Protein AF-A0A2D7WEV7-F1 (afdb_monomer_lite)

pLDDT: mean 71.59, std 25.96, range [25.62, 95.31]

Radius of gyration: 24.27 Å; chains: 1; bounding box: 61×48×74 Å

Sequence (235 aa):
MKYSLAIVMLLACASLVQAEPGNGNAYGKAHAPGQNKAPGEPAQGHAHGKNKQKTGDTYAAKGNAGGAQARADWRVYNRFGQAISASALADAVAVEAAVKKAGVDPYSQEAAMIRISMGQSPEIADKPNDGAYNAQGEAISHRQASERFAAIAVMGRAGIDPDSEQAAQIRAAAEGRIETADGEEVDQQTLEDVAKEIAVQEAIIYTGAKPGSADESLIRMGADVFMEKLRSWRQ

Secondary structure (DSSP, 8-state):
--SHHHHHHHHHHHTTS-----------------------------------------------TTTSS-S-----B-TTS-B--HHHHHHHHHHHHHHHHHT--TTSHHHHHHHHHTT--TTTTTS----EE-TTS-EE-HHHHHHHHHHHHHHHHHT--TTSHHHHHHHHHHTT-SB-TTSPBPPHHHHHHHHHHHHHHHHHHHHTPPTT-HHHHHHHHHHHHHHHHHHHHH-

Structure (mmCIF, N/CA/C/O backbone):
data_AF-A0A2D7WEV7-F1
#
_entry.id   AF-A0A2D7WEV7-F1
#
loop_
_atom_site.group_PDB
_atom_site.id
_atom_site.type_symbol
_atom_site.label_atom_id
_atom_site.label_alt_id
_atom_site.label_comp_id
_atom_site.label_asym_id
_atom_site.label_entity_id
_atom_site.label_seq_id
_atom_site.pdbx_PDB_ins_code
_atom_site.Cartn_x
_atom_site.Cartn_y
_atom_site.Cartn_z
_atom_site.occupancy
_atom_site.B_iso_or_equiv
_atom_site.auth_seq_id
_atom_site.auth_comp_id
_atom_site.auth_asym_id
_atom_site.auth_atom_id
_atom_site.pdbx_PDB_model_num
ATOM 1 N N . MET A 1 1 ? -23.057 -13.293 5.899 1.00 38.81 1 MET A N 1
ATOM 2 C CA . MET A 1 1 ? -22.457 -13.279 4.543 1.00 38.81 1 MET A CA 1
ATOM 3 C C . MET A 1 1 ? -23.107 -12.200 3.664 1.00 38.81 1 MET A C 1
ATOM 5 O O . MET A 1 1 ? -23.947 -12.530 2.839 1.00 38.81 1 MET A O 1
ATOM 9 N N . LYS A 1 2 ? -22.794 -10.906 3.854 1.00 35.16 2 LYS A N 1
ATOM 10 C CA . LYS A 1 2 ? -23.362 -9.814 3.022 1.00 35.16 2 LYS A CA 1
ATOM 11 C C . LYS A 1 2 ? -22.355 -8.742 2.563 1.00 35.16 2 LYS A C 1
ATOM 13 O O . LYS A 1 2 ? -22.715 -7.905 1.749 1.00 35.16 2 LYS A O 1
ATOM 18 N N . TYR A 1 3 ? -21.094 -8.795 2.999 1.00 40.47 3 TYR A N 1
ATOM 19 C CA . TYR A 1 3 ? -20.088 -7.779 2.645 1.00 40.47 3 TYR A CA 1
ATOM 20 C C . TYR A 1 3 ? -19.304 -8.079 1.355 1.00 40.47 3 TYR A C 1
ATOM 22 O O . TYR A 1 3 ? -18.729 -7.167 0.771 1.00 40.47 3 TYR A O 1
ATOM 30 N N . SER A 1 4 ? -19.359 -9.312 0.831 1.00 45.22 4 SER A N 1
ATOM 31 C CA . SER A 1 4 ? -18.712 -9.659 -0.448 1.00 45.22 4 SER A CA 1
ATOM 32 C C . SER A 1 4 ? -19.328 -8.964 -1.664 1.00 45.22 4 SER A C 1
ATOM 34 O O . SER A 1 4 ? -18.654 -8.837 -2.677 1.00 45.22 4 SER A O 1
ATOM 36 N N . LEU A 1 5 ? -20.577 -8.487 -1.588 1.00 36.78 5 LEU A N 1
ATOM 37 C CA . LEU A 1 5 ? -21.218 -7.810 -2.721 1.00 36.78 5 LEU A CA 1
ATOM 38 C C . LEU A 1 5 ? -20.778 -6.342 -2.859 1.00 36.78 5 LEU A C 1
ATOM 40 O O . LEU A 1 5 ? -20.705 -5.832 -3.972 1.00 36.78 5 LEU A O 1
ATOM 44 N N . ALA A 1 6 ? -20.454 -5.672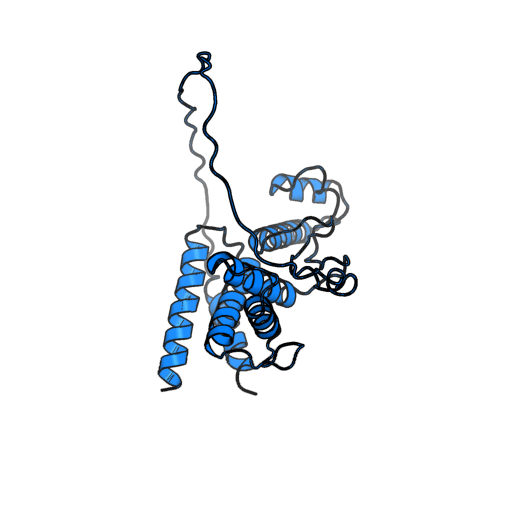 -1.746 1.00 43.97 6 ALA A N 1
ATOM 45 C CA . ALA A 1 6 ? -20.068 -4.259 -1.748 1.00 43.97 6 ALA A CA 1
ATOM 46 C C . ALA A 1 6 ? -18.675 -4.040 -2.365 1.00 43.97 6 ALA A C 1
ATOM 48 O O . ALA A 1 6 ? -18.480 -3.095 -3.122 1.00 43.97 6 ALA A O 1
ATOM 49 N N . ILE A 1 7 ? -17.742 -4.966 -2.115 1.00 47.44 7 ILE A N 1
ATOM 50 C CA . ILE A 1 7 ? -16.388 -4.951 -2.694 1.00 47.44 7 ILE A CA 1
ATOM 51 C C . ILE A 1 7 ? -16.441 -5.241 -4.206 1.00 47.44 7 ILE A C 1
ATOM 53 O O . ILE A 1 7 ? -15.758 -4.592 -4.993 1.00 47.44 7 ILE A O 1
ATOM 57 N N . VAL A 1 8 ? -17.330 -6.143 -4.641 1.00 44.47 8 VAL A N 1
ATOM 58 C CA . VAL A 1 8 ? -17.545 -6.439 -6.071 1.00 44.47 8 VAL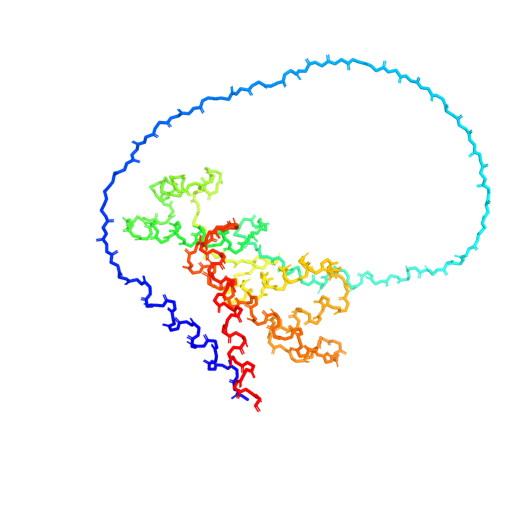 A CA 1
ATOM 59 C C . VAL A 1 8 ? -18.160 -5.245 -6.818 1.00 44.47 8 VAL A C 1
ATOM 61 O O . VAL A 1 8 ? -17.840 -5.023 -7.983 1.00 44.47 8 VAL A O 1
ATOM 64 N N . MET A 1 9 ? -19.001 -4.438 -6.161 1.00 41.28 9 MET A N 1
ATOM 65 C CA . MET A 1 9 ? -19.628 -3.267 -6.791 1.00 41.28 9 MET A CA 1
ATOM 66 C C . MET A 1 9 ? -18.660 -2.085 -6.967 1.00 41.28 9 MET A C 1
ATOM 68 O O . MET A 1 9 ? -18.789 -1.335 -7.933 1.00 41.28 9 MET A O 1
ATOM 72 N N . LEU A 1 10 ? -17.658 -1.955 -6.092 1.00 46.59 10 LEU A N 1
ATOM 73 C CA . LEU A 1 10 ? -16.592 -0.951 -6.211 1.00 46.59 10 LEU A CA 1
ATOM 74 C C . LEU A 1 10 ? -15.688 -1.218 -7.430 1.00 46.59 10 LEU A C 1
ATOM 76 O O . LEU A 1 10 ? -15.332 -0.281 -8.144 1.00 46.59 10 LEU A O 1
ATOM 80 N N . LEU A 1 11 ? -15.418 -2.493 -7.746 1.00 43.06 11 LEU A N 1
ATOM 81 C CA . LEU A 1 11 ? -14.693 -2.882 -8.964 1.00 43.06 11 LEU A CA 1
ATOM 82 C C . LEU A 1 11 ? -15.456 -2.554 -10.262 1.00 43.06 11 LEU A C 1
ATOM 84 O O . LEU A 1 11 ? -14.828 -2.218 -11.263 1.00 43.06 11 LEU A O 1
ATOM 88 N N . ALA A 1 12 ? -16.792 -2.618 -10.263 1.00 37.53 12 ALA A N 1
ATOM 89 C CA . ALA A 1 12 ? -17.593 -2.382 -11.469 1.00 37.53 12 ALA A CA 1
ATOM 90 C C . ALA A 1 12 ? -17.617 -0.902 -11.907 1.00 37.53 12 ALA A C 1
ATOM 92 O O . ALA A 1 12 ? -17.741 -0.609 -13.099 1.00 37.53 12 ALA A O 1
ATOM 93 N N . CYS A 1 13 ? -17.457 0.038 -10.970 1.00 34.72 13 CYS A N 1
ATOM 94 C CA . CYS A 1 13 ? -17.430 1.471 -11.279 1.00 34.72 13 CYS A CA 1
ATOM 95 C C . CYS A 1 13 ? -16.077 1.939 -11.844 1.00 34.72 13 CYS A C 1
ATOM 97 O O . CYS A 1 13 ? -16.053 2.841 -12.680 1.00 34.72 13 CYS A O 1
ATOM 99 N N . ALA A 1 14 ? -14.961 1.309 -11.461 1.00 39.94 14 ALA A N 1
ATOM 100 C CA . ALA A 1 14 ? -13.634 1.666 -11.977 1.00 39.94 14 ALA A CA 1
ATOM 101 C C . ALA A 1 14 ? -13.443 1.282 -13.460 1.00 39.94 14 ALA A C 1
ATOM 103 O O . ALA A 1 14 ? -12.721 1.957 -14.189 1.00 39.94 14 ALA A O 1
ATOM 104 N N . SER A 1 15 ? -14.145 0.252 -13.944 1.00 35.72 15 SER A N 1
ATOM 105 C CA . SER A 1 15 ? -14.106 -0.178 -15.351 1.00 35.72 15 SER A CA 1
ATOM 106 C C . SER A 1 15 ? -14.863 0.729 -16.336 1.00 35.72 15 SER A C 1
ATOM 108 O O . SER A 1 15 ? -14.762 0.518 -17.541 1.00 35.72 15 SER A O 1
ATOM 110 N N . LEU A 1 16 ? -15.612 1.733 -15.863 1.00 32.78 16 LEU A N 1
ATOM 111 C CA . LEU A 1 16 ? -16.424 2.615 -16.718 1.00 32.78 16 LEU A CA 1
ATOM 112 C C . LEU A 1 16 ? -15.740 3.938 -17.105 1.00 32.78 16 LEU A C 1
ATOM 114 O O . LEU A 1 16 ? -16.283 4.669 -17.928 1.00 32.78 16 LEU A O 1
ATOM 118 N N . VAL A 1 17 ? -14.550 4.247 -16.572 1.00 38.09 17 VAL A N 1
ATOM 119 C CA . VAL A 1 17 ? -13.830 5.507 -16.875 1.00 38.09 17 VAL A CA 1
ATOM 120 C C . VAL A 1 17 ? -12.867 5.374 -18.072 1.00 38.09 17 VAL A C 1
ATOM 122 O O . VAL A 1 17 ? -12.269 6.352 -18.509 1.00 38.09 17 VAL A O 1
ATOM 125 N N . GLN A 1 18 ? -12.747 4.192 -18.685 1.00 39.28 18 GLN A N 1
ATOM 126 C CA . GLN A 1 18 ? -11.857 3.968 -19.831 1.00 39.28 18 GLN A CA 1
ATOM 127 C C . GLN A 1 18 ? -12.598 3.952 -21.181 1.00 39.28 18 GLN A C 1
ATOM 129 O O . GLN A 1 18 ? -12.805 2.910 -21.796 1.00 39.28 18 GLN A O 1
ATOM 134 N N . ALA A 1 19 ? -12.953 5.146 -21.656 1.00 29.30 19 ALA A N 1
ATOM 135 C CA . ALA A 1 19 ? -13.133 5.512 -23.067 1.00 29.30 19 ALA A CA 1
ATOM 136 C C . ALA A 1 19 ? -13.008 7.049 -23.108 1.00 29.30 19 ALA A C 1
ATOM 138 O O . ALA A 1 19 ? -13.777 7.723 -22.440 1.00 29.30 19 ALA A O 1
ATOM 139 N N . GLU A 1 20 ? -11.985 7.683 -23.687 1.00 27.08 20 GLU A N 1
ATOM 140 C CA . GLU A 1 20 ? -11.618 7.720 -25.108 1.00 27.08 20 GLU A CA 1
ATOM 141 C C . GLU A 1 20 ? -10.121 8.096 -25.309 1.00 27.08 20 GLU A C 1
ATOM 143 O O . GLU A 1 20 ? -9.503 8.675 -24.412 1.00 27.08 20 GLU A O 1
ATOM 148 N N . PRO A 1 21 ? -9.513 7.817 -26.483 1.00 37.09 21 PRO A N 1
ATOM 149 C CA . PRO A 1 21 ? -8.133 8.185 -26.804 1.00 37.09 21 PRO A CA 1
ATOM 150 C C . PRO A 1 21 ? -8.041 9.506 -27.602 1.00 37.09 21 PRO A C 1
ATOM 152 O O . PRO A 1 21 ? -8.608 9.625 -28.685 1.00 37.09 21 PRO A O 1
ATOM 155 N N . GLY A 1 22 ? -7.242 10.471 -27.136 1.00 27.55 22 GLY A N 1
ATOM 156 C CA . GLY A 1 22 ? -6.839 11.661 -27.908 1.00 27.55 22 GLY A CA 1
ATOM 157 C C . GLY A 1 22 ? -5.521 12.225 -27.363 1.00 27.55 22 GLY A C 1
ATOM 158 O O . GLY A 1 22 ? -5.476 12.709 -26.244 1.00 27.55 22 GLY A O 1
ATOM 159 N N . ASN A 1 23 ? -4.373 11.896 -27.960 1.00 26.31 23 ASN A N 1
ATOM 160 C CA . ASN A 1 23 ? -3.682 12.596 -29.055 1.00 26.31 23 ASN A CA 1
ATOM 161 C C . ASN A 1 23 ? -2.946 13.896 -28.639 1.00 26.31 23 ASN A C 1
ATOM 163 O O . ASN A 1 23 ? -3.558 14.947 -28.517 1.00 26.31 23 ASN A O 1
ATOM 167 N N . GLY A 1 24 ? -1.609 13.805 -28.554 1.00 27.27 24 GLY A N 1
ATOM 168 C CA . GLY A 1 24 ? -0.695 14.764 -29.192 1.00 27.27 24 GLY A CA 1
ATOM 169 C C . GLY A 1 24 ? -0.245 16.026 -28.436 1.00 27.27 24 GLY A C 1
ATOM 170 O O . GLY A 1 24 ? -0.947 17.023 -28.410 1.00 27.27 24 GLY A O 1
ATOM 171 N N . ASN A 1 25 ? 1.030 16.010 -28.024 1.00 28.61 25 ASN A N 1
ATOM 172 C CA . ASN A 1 25 ? 1.999 17.123 -27.996 1.00 28.61 25 ASN A CA 1
ATOM 173 C C . ASN A 1 25 ? 1.691 18.429 -27.234 1.00 28.61 25 ASN A C 1
ATOM 175 O O . ASN A 1 25 ? 1.007 19.306 -27.748 1.00 28.61 25 ASN A O 1
ATOM 179 N N . ALA A 1 26 ? 2.456 18.675 -26.160 1.00 28.28 26 ALA A N 1
ATOM 180 C CA . ALA A 1 26 ? 3.072 19.987 -25.907 1.00 28.28 26 ALA A CA 1
ATOM 181 C C . ALA A 1 26 ? 4.259 19.877 -24.924 1.00 28.28 26 ALA A C 1
ATOM 183 O O . ALA A 1 26 ? 4.098 19.926 -23.708 1.00 28.28 26 ALA A O 1
ATOM 184 N N . TYR A 1 27 ? 5.474 19.758 -25.465 1.00 30.28 27 TYR A N 1
ATOM 185 C CA . TYR A 1 27 ? 6.709 20.114 -24.758 1.00 30.28 27 TYR A CA 1
ATOM 186 C C . TYR A 1 27 ? 6.820 21.644 -24.664 1.00 30.28 27 TYR A C 1
ATOM 188 O O . TYR A 1 27 ? 6.645 22.329 -25.672 1.00 30.28 27 TYR A O 1
ATOM 196 N N . GLY A 1 28 ? 7.187 22.186 -23.495 1.00 27.06 28 GLY A N 1
ATOM 197 C CA . GLY A 1 28 ? 7.381 23.631 -23.341 1.00 27.06 28 GLY A CA 1
ATOM 198 C C . GLY A 1 28 ? 8.040 24.102 -22.037 1.00 27.06 28 GLY A C 1
ATOM 199 O O . GLY A 1 28 ? 7.348 24.510 -21.122 1.00 27.06 28 GLY A O 1
ATOM 200 N N . LYS A 1 29 ? 9.381 24.135 -22.059 1.00 28.22 29 LYS A N 1
ATOM 201 C CA . LYS A 1 29 ? 10.326 25.112 -21.460 1.00 28.22 29 LYS A CA 1
ATOM 202 C C . LYS A 1 29 ? 10.459 25.336 -19.933 1.00 28.22 29 LYS A C 1
ATOM 204 O O . LYS A 1 29 ? 9.525 25.579 -19.188 1.00 28.22 29 LYS A O 1
ATOM 209 N N . ALA A 1 30 ? 11.745 25.357 -19.564 1.00 28.78 30 ALA A N 1
ATOM 210 C CA . ALA A 1 30 ? 12.408 25.610 -18.287 1.00 28.78 30 ALA A CA 1
ATOM 211 C C . ALA A 1 30 ? 12.176 26.983 -17.627 1.00 28.78 30 ALA A C 1
ATOM 213 O O . ALA A 1 30 ? 12.047 27.986 -18.323 1.00 28.78 30 ALA A O 1
ATOM 214 N N . HIS A 1 31 ? 12.363 27.023 -16.299 1.00 28.77 31 HIS A N 1
ATOM 215 C CA . HIS A 1 31 ? 12.949 28.159 -15.574 1.00 28.77 31 HIS A CA 1
ATOM 216 C C . HIS A 1 31 ? 13.887 27.688 -14.442 1.00 28.77 31 HIS A C 1
ATOM 218 O O . HIS A 1 31 ? 13.633 26.690 -13.772 1.00 28.77 31 HIS A O 1
ATOM 224 N N . ALA A 1 32 ? 15.006 28.405 -14.306 1.00 28.55 32 ALA A N 1
ATOM 225 C CA . ALA A 1 32 ? 16.167 28.152 -13.450 1.00 28.55 32 ALA A CA 1
ATOM 226 C C . ALA A 1 32 ? 15.974 28.611 -11.979 1.00 28.55 32 ALA A C 1
ATOM 228 O O . ALA A 1 32 ? 15.080 29.416 -11.713 1.00 28.55 32 ALA A O 1
ATOM 229 N N . PRO A 1 33 ? 16.819 28.150 -11.027 1.00 30.78 33 PRO A N 1
ATOM 230 C CA . PRO A 1 33 ? 16.658 28.409 -9.595 1.00 30.78 33 PRO A CA 1
ATOM 231 C C . PRO A 1 33 ? 17.308 29.727 -9.139 1.00 30.78 33 PRO A C 1
ATOM 233 O O . PRO A 1 33 ? 18.437 30.049 -9.511 1.00 30.78 33 PRO A O 1
ATOM 236 N N . GLY A 1 34 ? 16.605 30.468 -8.277 1.00 29.44 34 GLY A N 1
ATOM 237 C CA . GLY A 1 34 ? 17.067 31.710 -7.658 1.00 29.44 34 GLY A CA 1
ATOM 238 C C . GLY A 1 34 ? 17.244 31.591 -6.140 1.00 29.44 34 GLY A C 1
ATOM 239 O O . GLY A 1 34 ? 16.266 31.583 -5.409 1.00 29.44 34 GLY A O 1
ATOM 240 N N . GLN A 1 35 ? 18.511 31.502 -5.725 1.00 28.22 35 GLN A N 1
ATOM 241 C CA . GLN A 1 35 ? 19.179 32.208 -4.614 1.00 28.22 35 GLN A CA 1
ATOM 242 C C . GLN A 1 35 ? 18.506 32.301 -3.224 1.00 28.22 35 GLN A C 1
ATOM 244 O O . GLN A 1 35 ? 17.499 32.978 -3.066 1.00 28.22 35 GLN A O 1
ATOM 249 N N . ASN A 1 36 ? 19.203 31.808 -2.183 1.00 33.06 36 ASN A N 1
ATOM 250 C CA . ASN A 1 36 ? 19.620 32.647 -1.041 1.00 33.06 36 ASN A CA 1
ATOM 251 C C . ASN A 1 36 ? 20.749 32.019 -0.177 1.00 33.06 36 ASN A C 1
ATOM 253 O O . ASN A 1 36 ? 20.599 30.949 0.400 1.00 33.06 36 ASN A O 1
ATOM 257 N N . LYS A 1 37 ? 21.877 32.751 -0.157 1.00 29.56 37 LYS A N 1
ATOM 258 C CA . LYS A 1 37 ? 22.999 32.918 0.803 1.00 29.56 37 LYS A CA 1
ATOM 259 C C . LYS A 1 37 ? 23.188 31.994 2.035 1.00 29.56 37 LYS A C 1
ATOM 261 O O . LYS A 1 37 ? 22.301 31.842 2.861 1.00 29.56 37 LYS A O 1
ATOM 266 N N . ALA A 1 38 ? 24.454 31.611 2.250 1.00 27.75 38 ALA A N 1
ATOM 267 C CA . ALA A 1 38 ? 25.103 31.204 3.519 1.00 27.75 38 ALA A CA 1
ATOM 268 C C . ALA A 1 38 ? 26.130 32.297 3.962 1.00 27.75 38 ALA A C 1
ATOM 270 O O . ALA A 1 38 ? 26.274 33.267 3.209 1.00 27.75 38 ALA A O 1
ATOM 271 N N . PRO A 1 39 ? 27.007 32.133 4.988 1.00 43.06 39 PRO A N 1
ATOM 272 C CA . PRO A 1 39 ? 26.908 31.657 6.390 1.00 43.06 39 PRO A CA 1
ATOM 273 C C . PRO A 1 39 ? 27.481 32.696 7.419 1.00 43.06 39 PRO A C 1
ATOM 275 O O . PRO A 1 39 ? 28.027 33.723 7.021 1.00 43.06 39 PRO A O 1
ATOM 278 N N . GLY A 1 40 ? 27.415 32.437 8.738 1.00 29.42 40 GLY A N 1
ATOM 279 C CA . GLY A 1 40 ? 28.080 33.248 9.783 1.00 29.42 40 GLY A CA 1
ATOM 280 C C . GLY A 1 40 ? 28.053 32.607 11.187 1.00 29.42 40 GLY A C 1
ATOM 281 O O . GLY A 1 40 ? 27.048 32.024 11.566 1.00 29.42 40 GLY A O 1
ATOM 282 N N . GLU A 1 41 ? 29.171 32.692 11.910 1.00 29.48 41 GLU A N 1
ATOM 283 C CA . GLU A 1 41 ? 29.674 31.854 13.028 1.00 29.48 41 GLU A CA 1
ATOM 284 C C . GLU A 1 41 ? 29.233 32.259 14.479 1.00 29.48 41 GLU A C 1
ATOM 286 O O . GLU A 1 41 ? 28.451 33.199 14.620 1.00 29.48 41 GLU A O 1
ATOM 291 N N . PRO A 1 42 ? 29.661 31.546 15.564 1.00 45.56 42 PRO A N 1
ATOM 292 C CA . PRO A 1 42 ? 28.889 31.322 16.802 1.00 45.56 42 PRO A CA 1
ATOM 293 C C . PRO A 1 42 ? 29.309 32.170 18.025 1.00 45.56 42 PRO A C 1
ATOM 295 O O . PRO A 1 42 ? 30.354 32.816 18.023 1.00 45.56 42 PRO A O 1
ATOM 298 N N . ALA A 1 43 ? 28.553 32.074 19.133 1.00 29.89 43 ALA A N 1
ATOM 299 C CA . ALA A 1 43 ? 29.024 32.450 20.474 1.00 29.89 43 ALA A CA 1
ATOM 300 C C . ALA A 1 43 ? 28.377 31.613 21.605 1.00 29.89 43 ALA A C 1
ATOM 302 O O . ALA A 1 43 ? 27.197 31.277 21.565 1.00 29.89 43 ALA A O 1
ATOM 303 N N . GLN A 1 44 ? 29.206 31.275 22.597 1.00 29.03 44 GLN A N 1
ATOM 304 C CA . GLN A 1 44 ? 28.997 30.408 23.769 1.00 29.03 44 GLN A CA 1
ATOM 305 C C . GLN A 1 44 ? 28.363 31.147 24.974 1.00 29.03 44 GLN A C 1
ATOM 307 O O . GLN A 1 44 ? 28.470 32.367 25.060 1.00 29.03 44 GLN A O 1
ATOM 312 N N . GLY A 1 45 ? 27.815 30.417 25.968 1.00 27.59 45 GLY A N 1
ATOM 313 C CA . GLY A 1 45 ? 27.465 30.994 27.285 1.00 27.59 45 GLY A CA 1
ATOM 314 C C . GLY A 1 45 ? 26.786 30.070 28.326 1.00 27.59 45 GLY A C 1
ATOM 315 O O . GLY A 1 45 ? 25.571 29.958 28.358 1.00 27.59 45 GLY A O 1
ATOM 316 N N . HIS A 1 46 ? 27.608 29.434 29.170 1.00 27.30 46 HIS A N 1
ATOM 317 C CA . HIS A 1 46 ? 27.478 28.941 30.568 1.00 27.30 46 HIS A CA 1
ATOM 318 C C . HIS A 1 46 ? 26.135 28.673 31.326 1.00 27.30 46 HIS A C 1
ATOM 320 O O . HIS A 1 46 ? 25.402 29.578 31.693 1.00 27.30 46 HIS A O 1
ATOM 326 N N . ALA A 1 47 ? 25.992 27.400 31.744 1.00 28.77 47 ALA A N 1
ATOM 327 C CA . ALA A 1 47 ? 25.906 26.816 33.110 1.00 28.77 47 ALA A CA 1
ATOM 328 C C . ALA A 1 47 ? 24.868 27.211 34.212 1.00 28.77 47 ALA A C 1
ATOM 330 O O . ALA A 1 47 ? 24.842 28.323 34.718 1.00 28.77 47 ALA A O 1
ATOM 331 N N . HIS A 1 48 ? 24.289 26.124 34.771 1.00 25.62 48 HIS A N 1
ATOM 332 C CA . HIS A 1 48 ? 23.967 25.790 36.184 1.00 25.62 48 HIS A CA 1
ATOM 333 C C . HIS A 1 48 ? 22.655 26.251 36.864 1.00 25.62 48 HIS A C 1
ATOM 335 O O . HIS A 1 48 ? 22.434 27.422 37.136 1.00 25.62 48 HIS A O 1
ATOM 341 N N . GLY A 1 49 ? 21.878 25.259 37.337 1.00 26.50 49 GLY A N 1
ATOM 342 C CA . GLY A 1 49 ? 20.831 25.413 38.357 1.00 26.50 49 GLY A CA 1
ATOM 343 C C . GLY A 1 49 ? 20.119 24.091 38.685 1.00 26.50 49 GLY A C 1
ATOM 344 O O . GLY A 1 49 ? 19.308 23.610 37.907 1.00 26.50 49 GLY A O 1
ATOM 345 N N . LYS A 1 50 ? 20.452 23.482 39.830 1.00 30.52 50 LYS A N 1
ATOM 346 C CA . LYS A 1 50 ? 19.891 22.221 40.356 1.00 30.52 50 LYS A CA 1
ATOM 347 C C . LYS A 1 50 ? 18.478 22.433 40.919 1.00 30.52 50 LYS A C 1
ATOM 349 O O . LYS A 1 50 ? 18.280 23.401 41.644 1.00 30.52 50 LYS A O 1
ATOM 354 N N . ASN A 1 51 ? 17.580 21.451 40.775 1.00 33.53 51 ASN A N 1
ATOM 355 C CA . ASN A 1 51 ? 16.684 21.086 41.880 1.00 33.53 51 ASN A CA 1
ATOM 356 C C . ASN A 1 51 ? 16.266 19.606 41.868 1.00 33.53 51 ASN A C 1
ATOM 358 O O . ASN A 1 51 ? 16.185 18.966 40.825 1.00 33.53 51 ASN A O 1
ATOM 362 N N . LYS A 1 52 ? 16.127 19.070 43.084 1.00 30.09 52 LYS A N 1
ATOM 363 C CA . LYS A 1 52 ? 16.099 17.653 43.475 1.00 30.09 52 LYS A CA 1
ATOM 364 C C . LYS A 1 52 ? 14.679 17.064 43.548 1.00 30.09 52 LYS A C 1
ATOM 366 O O . LYS A 1 52 ? 13.745 17.789 43.863 1.00 30.09 52 LYS A O 1
ATOM 371 N N . GLN A 1 53 ? 14.657 15.719 43.545 1.00 27.81 53 GLN A N 1
ATOM 372 C CA . GLN A 1 53 ? 13.732 14.812 44.269 1.00 27.81 53 GLN A CA 1
ATOM 373 C C . GLN A 1 53 ? 12.329 14.618 43.643 1.00 27.81 53 GLN A C 1
ATOM 375 O O . GLN A 1 53 ? 11.743 15.569 43.165 1.00 27.81 53 GLN A O 1
ATOM 380 N N . LYS A 1 54 ? 11.704 13.427 43.620 1.00 28.84 54 LYS A N 1
ATOM 381 C CA . LYS A 1 54 ? 11.863 12.199 44.424 1.00 28.84 54 LYS A CA 1
ATOM 382 C C . LYS A 1 54 ? 11.082 11.039 43.757 1.00 28.84 54 LYS A C 1
ATOM 384 O O . LYS A 1 54 ? 9.969 11.256 43.307 1.00 28.84 54 LYS A O 1
ATOM 389 N N . THR A 1 55 ? 11.703 9.858 43.739 1.00 29.48 55 THR A N 1
ATOM 390 C CA . THR A 1 55 ? 11.180 8.481 43.908 1.00 29.48 55 THR A CA 1
ATOM 391 C C . THR A 1 55 ? 9.757 8.112 43.447 1.00 29.48 55 THR A C 1
ATOM 393 O O . THR A 1 55 ? 8.781 8.650 43.956 1.00 29.48 55 THR A O 1
ATOM 396 N N . GLY A 1 56 ? 9.662 7.059 42.627 1.00 26.59 56 GLY A N 1
ATOM 397 C CA . GLY A 1 56 ? 8.435 6.298 42.376 1.00 26.59 56 GLY A CA 1
ATOM 398 C C . GLY A 1 56 ? 8.716 5.029 41.567 1.00 26.59 56 GLY A C 1
ATOM 399 O O . GLY A 1 56 ? 8.721 5.067 40.347 1.00 26.59 56 GLY A O 1
ATOM 400 N N . ASP A 1 57 ? 9.046 3.962 42.286 1.00 28.33 57 ASP A N 1
ATOM 401 C CA . ASP A 1 57 ? 8.830 2.538 42.016 1.00 28.33 57 ASP A CA 1
ATOM 402 C C . ASP A 1 57 ? 9.013 1.944 40.605 1.00 28.33 57 ASP A C 1
ATOM 404 O O . ASP A 1 57 ? 8.273 2.150 39.648 1.00 28.33 57 ASP A O 1
ATOM 408 N N . THR A 1 58 ? 9.993 1.044 40.578 1.00 27.64 58 THR A N 1
ATOM 409 C CA . THR A 1 58 ? 10.162 -0.101 39.690 1.00 27.64 58 THR A CA 1
ATOM 410 C C . THR A 1 58 ? 8.850 -0.803 39.320 1.00 27.64 58 THR A C 1
ATOM 412 O O . THR A 1 58 ? 8.274 -1.509 40.146 1.00 27.64 58 THR A O 1
ATOM 415 N N . TYR A 1 59 ? 8.505 -0.789 38.033 1.00 30.86 59 TYR A N 1
ATOM 416 C CA . TYR A 1 59 ? 8.021 -2.002 37.378 1.00 30.86 59 TYR A CA 1
ATOM 417 C C . TYR A 1 59 ? 9.193 -2.589 36.608 1.00 30.86 59 TYR A C 1
ATOM 419 O O . TYR A 1 59 ? 9.645 -2.055 35.597 1.00 30.86 59 TYR A O 1
ATOM 427 N N . ALA A 1 60 ? 9.732 -3.677 37.150 1.00 28.14 60 ALA A N 1
ATOM 428 C CA . ALA A 1 60 ? 10.621 -4.546 36.414 1.00 28.14 60 ALA A CA 1
ATOM 429 C C . ALA A 1 60 ? 9.911 -4.949 35.116 1.00 28.14 60 ALA A C 1
ATOM 431 O O . ALA A 1 60 ? 8.914 -5.671 35.156 1.00 28.14 60 ALA A O 1
ATOM 432 N N . ALA A 1 61 ? 10.437 -4.493 33.978 1.00 32.16 61 ALA A N 1
ATOM 433 C CA . ALA A 1 61 ? 10.169 -5.078 32.675 1.00 32.16 61 ALA A CA 1
ATOM 434 C C . ALA A 1 61 ? 10.705 -6.518 32.697 1.00 32.16 61 ALA A C 1
ATOM 436 O O . ALA A 1 61 ? 11.820 -6.812 32.266 1.00 32.16 61 ALA A O 1
ATOM 437 N N . LYS A 1 62 ? 9.938 -7.419 33.318 1.00 30.70 62 LYS A N 1
ATOM 438 C CA . LYS A 1 62 ? 10.145 -8.858 33.240 1.00 30.70 62 LYS A CA 1
ATOM 439 C C . LYS A 1 62 ? 9.830 -9.245 31.804 1.00 30.70 62 LYS A C 1
ATOM 441 O O . LYS A 1 62 ? 8.752 -8.954 31.297 1.00 30.70 62 LYS A O 1
ATOM 446 N N . GLY A 1 63 ? 10.840 -9.805 31.153 1.00 34.47 63 GLY A N 1
ATOM 447 C CA . GLY A 1 63 ? 10.894 -9.952 29.714 1.00 34.47 63 GLY A CA 1
ATOM 448 C C . GLY A 1 63 ? 9.687 -10.658 29.113 1.00 34.47 63 GLY A C 1
ATOM 449 O O . GLY A 1 63 ? 9.354 -11.773 29.495 1.00 34.47 63 GLY A O 1
ATOM 450 N N . ASN A 1 64 ? 9.154 -10.042 28.063 1.00 34.50 64 ASN A N 1
ATOM 451 C CA . ASN A 1 64 ? 8.585 -10.757 26.932 1.00 34.50 64 ASN A CA 1
ATOM 452 C C . ASN A 1 64 ? 9.604 -10.731 25.786 1.00 34.50 64 ASN A C 1
ATOM 454 O O . ASN A 1 64 ? 9.361 -10.211 24.702 1.00 34.50 64 ASN A O 1
ATOM 458 N N . ALA A 1 65 ? 10.761 -11.354 26.020 1.00 34.97 65 ALA A N 1
ATOM 459 C CA . ALA A 1 65 ? 11.700 -11.715 24.954 1.00 34.97 65 ALA A CA 1
ATOM 460 C C . ALA A 1 65 ? 11.131 -12.807 24.011 1.00 34.97 65 ALA A C 1
ATOM 462 O O . ALA A 1 65 ? 11.808 -13.227 23.082 1.00 34.97 65 ALA A O 1
ATOM 463 N N . GLY A 1 66 ? 9.880 -13.241 24.229 1.00 29.92 66 GLY A N 1
ATOM 464 C CA . GLY A 1 66 ? 9.075 -14.044 23.303 1.00 29.92 66 GLY A CA 1
ATOM 465 C C . GLY A 1 66 ? 7.946 -13.276 22.594 1.00 29.92 66 GLY A C 1
ATOM 466 O O . GLY A 1 66 ? 7.224 -13.886 21.818 1.00 29.92 66 GLY A O 1
ATOM 467 N N . GLY A 1 67 ? 7.776 -11.967 22.839 1.00 31.44 67 GLY A N 1
ATOM 468 C CA . GLY A 1 67 ? 6.709 -11.142 22.237 1.00 31.44 67 GLY A CA 1
ATOM 469 C C . GLY A 1 67 ? 7.169 -10.208 21.109 1.00 31.44 67 GLY A C 1
ATOM 470 O O . GLY A 1 67 ? 6.355 -9.756 20.311 1.00 31.44 67 GLY A O 1
ATOM 471 N N . ALA A 1 68 ? 8.473 -9.945 20.998 1.00 37.00 68 ALA A N 1
ATOM 472 C CA . ALA A 1 68 ? 9.031 -9.037 19.989 1.00 37.00 68 ALA A CA 1
ATOM 473 C C . ALA A 1 68 ? 9.365 -9.723 18.650 1.00 37.00 68 ALA A C 1
ATOM 475 O O . ALA A 1 68 ? 9.603 -9.047 17.655 1.00 37.00 68 ALA A O 1
ATOM 476 N N . GLN A 1 69 ? 9.368 -11.059 18.606 1.00 35.47 69 GLN A N 1
ATOM 477 C CA . GLN A 1 69 ? 9.817 -11.834 17.442 1.00 35.47 69 GLN A CA 1
ATOM 478 C C . GLN A 1 69 ? 8.666 -12.381 16.575 1.00 35.47 69 GLN A C 1
ATOM 480 O O . GLN A 1 69 ? 8.916 -13.123 15.630 1.00 35.47 69 GLN A O 1
ATOM 485 N N . ALA A 1 70 ? 7.412 -12.008 16.871 1.00 37.12 70 ALA A N 1
ATOM 486 C CA . ALA A 1 70 ? 6.230 -12.473 16.136 1.00 37.12 70 ALA A CA 1
ATOM 487 C C . ALA A 1 70 ? 5.116 -11.421 15.961 1.00 37.12 70 ALA A C 1
ATOM 489 O O . ALA A 1 70 ? 4.009 -11.767 15.552 1.00 37.12 70 ALA A O 1
ATOM 490 N N . ARG A 1 71 ? 5.380 -10.126 16.190 1.00 49.25 71 ARG A N 1
ATOM 491 C CA . ARG A 1 71 ? 4.560 -9.096 15.535 1.00 49.25 71 ARG A CA 1
ATOM 492 C C . ARG A 1 71 ? 4.998 -9.089 14.081 1.00 49.25 71 ARG A C 1
ATOM 494 O O . ARG A 1 71 ? 6.006 -8.474 13.755 1.00 49.25 71 ARG A O 1
ATOM 501 N N . ALA A 1 72 ? 4.312 -9.875 13.248 1.00 57.91 72 ALA A N 1
ATOM 502 C CA . ALA A 1 72 ? 4.553 -9.909 11.812 1.00 57.91 72 ALA A CA 1
ATOM 503 C C . ALA A 1 72 ? 4.650 -8.462 11.331 1.00 57.91 72 ALA A C 1
ATOM 505 O O . ALA A 1 72 ? 3.701 -7.707 11.521 1.00 57.91 72 ALA A O 1
ATOM 506 N N . ASP A 1 73 ? 5.804 -8.044 10.812 1.00 77.31 73 ASP A N 1
ATOM 507 C CA . ASP A 1 73 ? 5.929 -6.687 10.303 1.00 77.31 73 ASP A CA 1
ATOM 508 C C . ASP A 1 73 ? 4.884 -6.525 9.186 1.00 77.31 73 ASP A C 1
ATOM 510 O O . ASP A 1 73 ? 4.846 -7.279 8.205 1.00 77.31 73 ASP A O 1
ATOM 514 N N . TRP A 1 74 ? 3.957 -5.596 9.419 1.00 85.56 74 TRP A N 1
ATOM 515 C CA . TRP A 1 74 ? 2.822 -5.324 8.541 1.00 85.56 74 TRP A CA 1
ATOM 516 C C . TRP A 1 74 ? 3.224 -4.499 7.326 1.00 85.56 74 TRP A C 1
ATOM 518 O O . TRP A 1 74 ? 2.405 -4.304 6.430 1.00 85.56 74 TRP A O 1
ATOM 528 N N . ARG A 1 75 ? 4.480 -4.046 7.262 1.00 92.69 75 ARG A N 1
ATOM 529 C CA . ARG A 1 75 ? 5.041 -3.432 6.066 1.00 92.69 75 ARG A CA 1
ATOM 530 C C . ARG A 1 75 ? 4.941 -4.380 4.874 1.00 92.69 75 ARG A C 1
ATOM 532 O O . ARG A 1 75 ? 4.902 -5.608 4.992 1.00 92.69 75 ARG A O 1
ATOM 539 N N . VAL A 1 76 ? 4.880 -3.756 3.710 1.00 93.69 76 VAL A N 1
ATOM 540 C CA . VAL A 1 76 ? 4.926 -4.422 2.415 1.00 93.69 76 VAL A CA 1
ATOM 541 C C . VAL A 1 76 ? 6.272 -4.101 1.798 1.00 93.69 76 VAL A C 1
ATOM 543 O O . VAL A 1 76 ? 6.719 -2.955 1.857 1.00 93.69 76 VAL A O 1
ATOM 546 N N . TYR A 1 77 ? 6.903 -5.106 1.209 1.00 92.12 77 TYR A N 1
ATOM 547 C CA . TYR A 1 77 ? 8.230 -5.000 0.628 1.00 92.12 77 TYR A CA 1
ATOM 548 C C . TYR A 1 77 ? 8.192 -5.294 -0.864 1.00 92.12 77 TYR A C 1
ATOM 550 O O . TYR A 1 77 ? 7.322 -6.017 -1.350 1.00 92.12 77 TYR A O 1
ATOM 558 N N . ASN A 1 78 ? 9.158 -4.749 -1.594 1.00 89.81 78 ASN A N 1
ATOM 559 C CA . ASN A 1 78 ? 9.495 -5.250 -2.919 1.00 89.81 78 ASN A CA 1
ATOM 560 C C . ASN A 1 78 ? 10.395 -6.496 -2.811 1.00 89.81 78 ASN A C 1
ATOM 562 O O . ASN A 1 78 ? 10.848 -6.873 -1.726 1.00 89.81 78 ASN A O 1
ATOM 566 N N . ARG A 1 79 ? 10.722 -7.105 -3.956 1.00 86.44 79 ARG A N 1
ATOM 567 C CA . ARG A 1 79 ? 11.583 -8.302 -4.018 1.00 86.44 79 ARG A CA 1
ATOM 568 C C . ARG A 1 79 ? 12.999 -8.109 -3.462 1.00 86.44 79 ARG A C 1
ATOM 570 O O . ARG A 1 79 ? 13.725 -9.081 -3.284 1.00 86.44 79 ARG A O 1
ATOM 577 N N . PHE A 1 80 ? 13.412 -6.861 -3.249 1.00 84.94 80 PHE A N 1
ATOM 578 C CA . PHE A 1 80 ? 14.728 -6.488 -2.734 1.00 84.94 80 PHE A CA 1
ATOM 579 C C . PHE A 1 80 ? 14.714 -6.263 -1.215 1.00 84.94 80 PHE A C 1
ATOM 581 O O . PHE A 1 80 ? 15.714 -5.825 -0.653 1.00 84.94 80 PHE A O 1
ATOM 588 N N . GLY A 1 81 ? 13.588 -6.535 -0.544 1.00 86.25 81 GLY A N 1
ATOM 589 C CA . GLY A 1 81 ? 13.441 -6.336 0.898 1.00 86.25 81 GLY A CA 1
ATOM 590 C C . GLY A 1 81 ? 13.316 -4.866 1.303 1.00 86.25 81 GLY A C 1
ATOM 591 O O . GLY A 1 81 ? 13.506 -4.533 2.471 1.00 86.25 81 GLY A O 1
ATOM 592 N N . GLN A 1 82 ? 13.000 -3.968 0.365 1.00 88.56 82 GLN A N 1
ATOM 593 C CA . GLN A 1 82 ? 12.763 -2.555 0.658 1.00 88.56 82 GLN A CA 1
ATOM 594 C C . GLN A 1 82 ? 11.276 -2.333 0.911 1.00 88.56 82 GLN A C 1
ATOM 596 O O . GLN A 1 82 ? 10.448 -2.778 0.118 1.00 88.56 82 GLN A O 1
ATOM 601 N N . ALA A 1 83 ? 10.936 -1.639 1.998 1.00 90.75 83 ALA A N 1
ATOM 602 C CA . ALA A 1 83 ? 9.552 -1.282 2.282 1.00 90.75 83 ALA A CA 1
ATOM 603 C C . ALA A 1 83 ? 9.021 -0.313 1.212 1.00 90.75 83 ALA A C 1
ATOM 605 O O . ALA A 1 83 ? 9.699 0.650 0.853 1.00 90.75 83 ALA A O 1
ATOM 606 N N . ILE A 1 84 ? 7.811 -0.564 0.720 1.00 90.88 84 ILE A N 1
ATOM 607 C CA . ILE A 1 84 ? 7.170 0.204 -0.352 1.00 90.88 84 ILE A CA 1
ATOM 608 C C . ILE A 1 84 ? 5.814 0.761 0.091 1.00 90.88 84 ILE A C 1
ATOM 610 O O . ILE A 1 84 ? 5.266 0.351 1.110 1.00 90.88 84 ILE A O 1
ATOM 614 N N . SER A 1 85 ? 5.279 1.709 -0.678 1.00 90.50 85 SER A N 1
ATOM 615 C CA . SER A 1 85 ? 3.901 2.205 -0.574 1.00 90.50 85 SER A CA 1
ATOM 616 C C . SER A 1 85 ? 3.000 1.564 -1.639 1.00 90.50 85 SER A C 1
ATOM 618 O O . SER A 1 85 ? 3.489 0.958 -2.594 1.00 90.50 85 SER A O 1
ATOM 620 N N . ALA A 1 86 ? 1.683 1.772 -1.531 1.00 89.94 86 ALA A N 1
ATOM 621 C CA . ALA A 1 86 ? 0.726 1.382 -2.569 1.00 89.94 86 ALA A CA 1
ATOM 622 C C . ALA A 1 86 ? 1.037 2.019 -3.932 1.00 89.94 86 ALA A C 1
ATOM 624 O O . ALA A 1 86 ? 0.973 1.342 -4.953 1.00 89.94 86 ALA A O 1
ATOM 625 N N . SER A 1 87 ? 1.445 3.293 -3.951 1.00 86.88 87 SER A N 1
ATOM 626 C CA . SER A 1 87 ? 1.835 3.979 -5.187 1.00 86.88 87 SER A CA 1
ATOM 627 C C . SER A 1 87 ? 3.093 3.369 -5.809 1.00 86.88 87 SER A C 1
ATOM 629 O O . SER A 1 87 ? 3.134 3.159 -7.012 1.00 86.88 87 SER A O 1
ATOM 631 N N . ALA A 1 88 ? 4.092 3.012 -4.995 1.00 89.06 88 ALA A N 1
ATOM 632 C CA . ALA A 1 88 ? 5.303 2.357 -5.487 1.00 89.06 88 ALA A CA 1
ATOM 633 C C . ALA A 1 88 ? 5.016 0.946 -6.031 1.00 89.06 88 ALA A C 1
ATOM 635 O O . ALA A 1 88 ? 5.635 0.527 -7.009 1.00 89.06 88 ALA A O 1
ATOM 636 N N . LEU A 1 89 ? 4.059 0.222 -5.434 1.00 91.25 89 LEU A N 1
ATOM 637 C CA . LEU A 1 89 ? 3.564 -1.039 -5.991 1.00 91.25 89 LEU A CA 1
ATOM 638 C C . LEU A 1 89 ? 2.848 -0.811 -7.332 1.00 91.25 89 LEU A C 1
ATOM 640 O O . LEU A 1 89 ? 3.094 -1.550 -8.281 1.00 91.25 89 LEU A O 1
ATOM 644 N N . ALA A 1 90 ? 2.011 0.223 -7.436 1.00 88.81 90 ALA A N 1
ATOM 645 C CA . ALA A 1 90 ? 1.328 0.580 -8.679 1.00 88.81 90 ALA A CA 1
ATOM 646 C C . ALA A 1 90 ? 2.318 0.935 -9.802 1.00 88.81 90 ALA A C 1
ATOM 648 O O . ALA A 1 90 ? 2.191 0.439 -10.921 1.00 88.81 90 ALA A O 1
ATOM 649 N N . ASP A 1 91 ? 3.346 1.729 -9.485 1.00 86.62 91 ASP A N 1
ATOM 650 C CA . ASP A 1 91 ? 4.420 2.083 -10.414 1.00 86.62 91 ASP A CA 1
ATOM 651 C C . ASP A 1 91 ? 5.151 0.822 -10.901 1.00 86.62 91 ASP A C 1
ATOM 653 O O . ASP A 1 91 ? 5.356 0.648 -12.101 1.00 86.62 91 ASP A O 1
ATOM 657 N N . ALA A 1 92 ? 5.488 -0.104 -9.997 1.00 87.25 92 ALA A N 1
ATOM 658 C CA . ALA A 1 92 ? 6.116 -1.375 -10.357 1.00 87.25 92 ALA A CA 1
ATOM 659 C C . ALA A 1 92 ? 5.240 -2.211 -11.308 1.00 87.25 92 ALA A C 1
ATOM 661 O O . ALA A 1 92 ? 5.724 -2.696 -12.332 1.00 87.25 92 ALA A O 1
ATOM 662 N N . VAL A 1 93 ? 3.939 -2.314 -11.020 1.00 86.75 93 VAL A N 1
ATOM 663 C CA . VAL A 1 93 ? 2.969 -3.019 -11.873 1.00 86.75 93 VAL A CA 1
ATOM 664 C C . VAL A 1 93 ? 2.870 -2.368 -13.256 1.00 86.75 93 VAL A C 1
ATOM 666 O O . VAL A 1 93 ? 2.869 -3.070 -14.270 1.00 86.75 93 VAL A O 1
ATOM 669 N N . ALA A 1 94 ? 2.823 -1.035 -13.324 1.00 85.94 94 ALA A N 1
ATOM 670 C CA . ALA A 1 94 ? 2.766 -0.297 -14.583 1.00 85.94 94 ALA A CA 1
ATOM 671 C C . ALA A 1 94 ? 4.037 -0.492 -15.427 1.00 85.94 94 ALA A C 1
ATOM 673 O O . ALA A 1 94 ? 3.958 -0.662 -16.647 1.00 85.94 94 ALA A O 1
ATOM 674 N N . VAL A 1 95 ? 5.202 -0.515 -14.778 1.00 88.38 95 VAL A N 1
ATOM 675 C CA . VAL A 1 95 ? 6.493 -0.767 -15.424 1.00 88.38 95 VAL A CA 1
ATOM 676 C C . VAL A 1 95 ? 6.542 -2.165 -16.041 1.00 88.38 95 VAL A C 1
ATOM 678 O O . VAL A 1 95 ? 6.846 -2.301 -17.228 1.00 88.38 95 VAL A O 1
ATOM 681 N N . GLU A 1 96 ? 6.179 -3.209 -15.295 1.00 88.75 96 GLU A N 1
ATOM 682 C CA . GLU A 1 96 ? 6.181 -4.575 -15.837 1.00 88.75 96 GLU A CA 1
ATOM 683 C C . GLU A 1 96 ? 5.100 -4.777 -16.913 1.00 88.75 96 GLU A C 1
ATOM 685 O O . GLU A 1 96 ? 5.299 -5.531 -17.870 1.00 88.75 96 GLU A O 1
ATOM 690 N N . ALA A 1 97 ? 3.978 -4.052 -16.839 1.00 87.31 97 ALA A N 1
ATOM 691 C CA . ALA A 1 97 ? 2.994 -4.025 -17.917 1.00 87.31 97 ALA A CA 1
ATOM 692 C C . ALA A 1 97 ? 3.567 -3.418 -19.213 1.00 87.31 97 ALA A C 1
ATOM 694 O O . ALA A 1 97 ? 3.264 -3.911 -20.304 1.00 87.31 97 ALA A O 1
ATOM 695 N N . ALA A 1 98 ? 4.423 -2.394 -19.118 1.00 88.12 98 ALA A N 1
ATOM 696 C CA . ALA A 1 98 ? 5.108 -1.810 -20.271 1.00 88.12 98 ALA A CA 1
ATOM 697 C C . ALA A 1 98 ? 6.147 -2.768 -20.877 1.00 88.12 98 ALA A C 1
ATOM 699 O O . ALA A 1 98 ? 6.173 -2.931 -22.098 1.00 88.12 98 ALA A O 1
ATOM 700 N N . VAL A 1 99 ? 6.934 -3.460 -20.043 1.00 89.19 99 VAL A N 1
ATOM 701 C CA . VAL A 1 99 ? 7.867 -4.518 -20.481 1.00 89.19 99 VAL A CA 1
ATOM 702 C C . VAL A 1 99 ? 7.108 -5.620 -21.227 1.00 89.19 99 VAL A C 1
ATOM 704 O O . VAL A 1 99 ? 7.454 -5.965 -22.358 1.00 89.19 99 VAL A O 1
ATOM 707 N N . LYS A 1 100 ? 6.000 -6.105 -20.651 1.00 90.56 100 LYS A N 1
ATOM 708 C CA . LYS A 1 100 ? 5.135 -7.110 -21.285 1.00 90.56 100 LYS A CA 1
ATOM 709 C C . LYS A 1 100 ? 4.558 -6.621 -22.615 1.00 90.56 100 LYS A C 1
ATOM 711 O O . LYS A 1 100 ? 4.515 -7.381 -23.579 1.00 90.56 100 LYS A O 1
ATOM 716 N N . LYS A 1 101 ? 4.123 -5.360 -22.686 1.00 91.19 101 LYS A N 1
ATOM 717 C CA . LYS A 1 101 ? 3.588 -4.747 -23.912 1.00 91.19 101 LYS A CA 1
ATOM 718 C C . LYS A 1 101 ? 4.649 -4.613 -25.006 1.00 91.19 101 LYS A C 1
ATOM 720 O O . LYS A 1 101 ? 4.312 -4.740 -26.179 1.00 91.19 101 LYS A O 1
ATOM 725 N N . ALA A 1 102 ? 5.904 -4.370 -24.635 1.00 91.19 102 ALA A N 1
ATOM 726 C CA . ALA A 1 102 ? 7.022 -4.327 -25.571 1.00 91.19 102 ALA A CA 1
ATOM 727 C C . ALA A 1 102 ? 7.402 -5.718 -26.114 1.00 91.19 102 ALA A C 1
ATOM 729 O O . ALA A 1 102 ? 8.108 -5.799 -27.116 1.00 91.19 102 ALA A O 1
ATOM 730 N N . GLY A 1 103 ? 6.929 -6.801 -25.484 1.00 92.31 103 GLY A N 1
ATOM 731 C CA . GLY A 1 103 ? 7.194 -8.173 -25.923 1.00 92.31 103 GLY A CA 1
ATOM 732 C C . GLY A 1 103 ? 8.657 -8.594 -25.770 1.00 92.31 103 GLY A C 1
ATOM 733 O O . GLY A 1 103 ? 9.100 -9.507 -26.462 1.00 92.31 103 GLY A O 1
ATOM 734 N N . VAL A 1 104 ? 9.407 -7.915 -24.899 1.00 92.50 104 VAL A N 1
ATOM 735 C CA . VAL A 1 104 ? 10.814 -8.222 -24.614 1.00 92.50 104 VAL A CA 1
ATOM 736 C C . VAL A 1 104 ? 10.921 -9.232 -23.473 1.00 92.50 104 VAL A C 1
ATOM 738 O O . VAL A 1 104 ? 10.032 -9.315 -22.622 1.00 92.50 104 VAL A O 1
ATOM 741 N N . ASP A 1 105 ? 12.008 -10.005 -23.451 1.00 91.50 105 ASP A N 1
ATOM 742 C CA . ASP A 1 105 ? 12.272 -10.926 -22.346 1.00 91.50 105 ASP A CA 1
ATOM 743 C C . ASP A 1 105 ? 12.465 -10.138 -21.031 1.00 91.50 105 ASP A C 1
ATOM 745 O O . ASP A 1 105 ? 13.268 -9.204 -21.005 1.00 91.50 105 ASP A O 1
ATOM 749 N N . PRO A 1 106 ? 11.762 -10.473 -19.928 1.00 89.19 106 PRO A N 1
ATOM 750 C CA . PRO A 1 106 ? 11.812 -9.686 -18.694 1.00 89.19 106 PRO A CA 1
ATOM 751 C C . PRO A 1 106 ? 13.197 -9.580 -18.044 1.00 89.19 106 PRO A C 1
ATOM 753 O O . PRO A 1 106 ? 13.384 -8.698 -17.203 1.00 89.19 106 PRO A O 1
ATOM 756 N N . TYR A 1 107 ? 14.140 -10.454 -18.401 1.00 90.38 107 TYR A N 1
ATOM 757 C CA . TYR A 1 107 ? 15.513 -10.467 -17.893 1.00 90.38 107 TYR A CA 1
ATOM 758 C C . TYR A 1 107 ? 16.526 -9.906 -18.903 1.00 90.38 107 TYR A C 1
ATOM 760 O O . TYR A 1 107 ? 17.734 -9.988 -18.677 1.00 90.38 107 TYR A O 1
ATOM 768 N N . SER A 1 108 ? 16.055 -9.325 -20.011 1.00 93.81 108 SER A N 1
ATOM 769 C CA . SER A 1 108 ? 16.918 -8.734 -21.030 1.00 93.81 108 SER A CA 1
ATOM 770 C C . SER A 1 108 ? 17.371 -7.317 -20.673 1.00 93.81 108 SER A C 1
ATOM 772 O O . SER A 1 108 ? 16.761 -6.611 -19.861 1.00 93.81 108 SER A O 1
ATOM 774 N N . GLN A 1 109 ? 18.439 -6.865 -21.335 1.00 93.56 109 GLN A N 1
ATOM 775 C CA . GLN A 1 109 ? 18.918 -5.489 -21.213 1.00 93.56 109 GLN A CA 1
ATOM 776 C C . GLN A 1 109 ? 17.859 -4.483 -21.693 1.00 93.56 109 GLN A C 1
ATOM 778 O O . GLN A 1 109 ? 17.717 -3.409 -21.116 1.00 93.56 109 GLN A O 1
ATOM 783 N N . GLU A 1 110 ? 17.076 -4.831 -22.713 1.00 93.06 110 GLU A N 1
ATOM 784 C CA . GLU A 1 110 ? 15.972 -4.015 -23.215 1.00 93.06 110 GLU A CA 1
ATOM 785 C C . GLU A 1 110 ? 14.871 -3.839 -22.161 1.00 93.06 110 GLU A C 1
ATOM 787 O O . GLU A 1 110 ? 14.385 -2.722 -21.979 1.00 93.06 110 GLU A O 1
ATOM 792 N N . ALA A 1 111 ? 14.517 -4.891 -21.412 1.00 93.50 111 ALA A N 1
ATOM 793 C CA . ALA A 1 111 ? 13.579 -4.774 -20.294 1.00 93.50 111 ALA A CA 1
ATOM 794 C C . ALA A 1 111 ? 14.119 -3.851 -19.189 1.00 93.50 111 ALA A C 1
ATOM 796 O O . ALA A 1 111 ? 13.384 -3.000 -18.681 1.00 93.50 111 ALA A O 1
ATOM 797 N N . ALA A 1 112 ? 15.414 -3.952 -18.872 1.00 92.94 112 ALA A N 1
ATOM 798 C CA . ALA A 1 112 ? 16.066 -3.044 -17.930 1.00 92.94 112 ALA A CA 1
ATOM 799 C C . ALA A 1 112 ? 16.040 -1.584 -18.416 1.00 92.94 112 ALA A C 1
ATOM 801 O O . ALA A 1 112 ? 15.756 -0.674 -17.639 1.00 92.94 112 ALA A O 1
ATOM 802 N N . MET A 1 113 ? 16.248 -1.344 -19.713 1.00 94.00 113 MET A N 1
ATOM 803 C CA . MET A 1 113 ? 16.154 -0.002 -20.294 1.00 94.00 113 MET A CA 1
ATOM 804 C C . MET A 1 113 ? 14.734 0.571 -20.222 1.00 94.00 113 MET A C 1
ATOM 806 O O . MET A 1 113 ? 14.579 1.758 -19.933 1.00 94.00 113 MET A O 1
ATOM 810 N N . ILE A 1 114 ? 13.696 -0.250 -20.425 1.00 91.94 114 ILE A N 1
ATOM 811 C CA . ILE A 1 114 ? 12.297 0.171 -20.241 1.00 91.94 114 ILE A CA 1
ATOM 812 C C . ILE A 1 114 ? 12.065 0.587 -18.785 1.00 91.94 114 ILE A C 1
ATOM 814 O O . ILE A 1 114 ? 11.582 1.691 -18.535 1.00 91.94 114 ILE A O 1
ATOM 818 N N . ARG A 1 115 ? 12.482 -0.243 -17.824 1.00 91.25 115 ARG A N 1
ATOM 819 C CA . ARG A 1 115 ? 12.381 0.046 -16.385 1.00 91.25 115 ARG A CA 1
ATOM 820 C C . ARG A 1 115 ? 13.068 1.358 -16.000 1.00 91.25 115 ARG A C 1
ATOM 822 O O . ARG A 1 115 ? 12.448 2.198 -15.347 1.00 91.25 115 ARG A O 1
ATOM 829 N N . 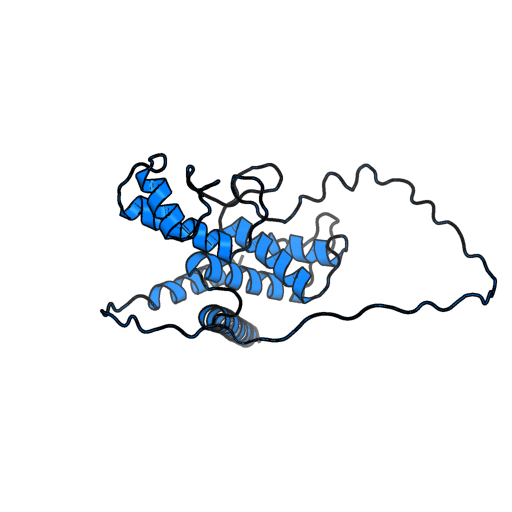ILE A 1 116 ? 14.301 1.572 -16.466 1.00 90.69 116 ILE A N 1
ATOM 830 C CA . ILE A 1 116 ? 15.055 2.817 -16.245 1.00 90.69 116 ILE A CA 1
ATOM 831 C C . ILE A 1 116 ? 14.327 4.012 -16.868 1.00 90.69 116 ILE A C 1
ATOM 833 O O . ILE A 1 116 ? 14.184 5.051 -16.227 1.00 90.69 116 ILE A O 1
ATOM 837 N N . SER A 1 117 ? 13.815 3.872 -18.096 1.00 89.69 117 SER A N 1
ATOM 838 C CA . SER A 1 117 ? 13.085 4.952 -18.777 1.00 89.69 117 SER A CA 1
ATOM 839 C C . SER A 1 117 ? 11.800 5.362 -18.049 1.00 89.69 117 SER A C 1
ATOM 841 O O . SER A 1 117 ? 11.362 6.505 -18.161 1.00 89.69 117 SER A O 1
ATOM 843 N N . MET A 1 118 ? 11.228 4.445 -17.267 1.00 88.00 118 MET A N 1
ATOM 844 C CA . MET A 1 118 ? 10.054 4.677 -16.429 1.00 88.00 118 MET A CA 1
ATOM 845 C C . MET A 1 118 ? 10.401 5.096 -14.992 1.00 88.00 118 MET A C 1
ATOM 847 O O . MET A 1 118 ? 9.503 5.263 -14.172 1.00 88.00 118 MET A O 1
ATOM 851 N N . GLY A 1 119 ? 11.684 5.320 -14.691 1.00 83.25 119 GLY A N 1
ATOM 852 C CA . GLY A 1 119 ? 12.140 5.913 -13.434 1.00 83.25 119 GLY A CA 1
ATOM 853 C C . GLY A 1 119 ? 12.623 4.926 -12.372 1.00 83.25 119 GLY A C 1
ATOM 854 O O . GLY A 1 119 ? 12.932 5.367 -11.265 1.00 83.25 119 GLY A O 1
ATOM 855 N N . GLN A 1 120 ? 12.730 3.624 -12.669 1.00 83.50 120 GLN A N 1
ATOM 856 C CA . GLN A 1 120 ? 13.447 2.711 -11.772 1.00 83.50 120 GLN A CA 1
ATOM 857 C C . GLN A 1 120 ? 14.944 3.022 -11.770 1.00 83.50 120 GLN A C 1
ATOM 859 O O . GLN A 1 120 ? 15.518 3.434 -12.782 1.00 83.50 120 GLN A O 1
ATOM 864 N N . SER A 1 121 ? 15.588 2.811 -10.624 1.00 82.50 121 SER A N 1
ATOM 865 C CA . SER A 1 121 ? 17.021 3.035 -10.511 1.00 82.50 121 SER A CA 1
ATOM 866 C C . SER A 1 121 ? 17.802 1.926 -11.241 1.00 82.50 121 SER A C 1
ATOM 868 O O . SER A 1 121 ? 17.361 0.769 -11.255 1.00 82.50 121 SER A O 1
ATOM 870 N N . PRO A 1 122 ? 18.955 2.236 -11.865 1.00 84.81 122 PRO A N 1
ATOM 871 C CA . PRO A 1 122 ? 19.737 1.242 -12.603 1.00 84.81 122 PRO A CA 1
ATOM 872 C C . PRO A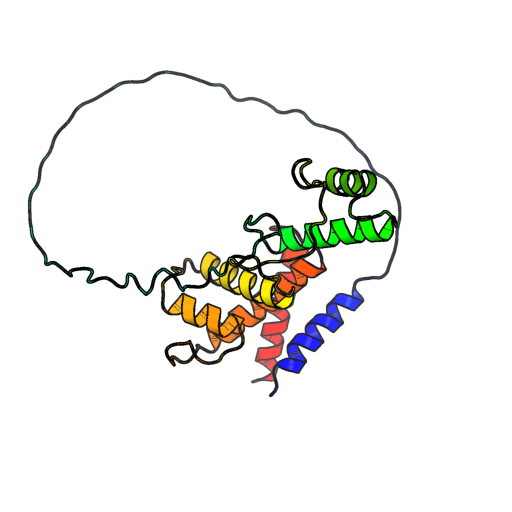 1 122 ? 20.174 0.042 -11.756 1.00 84.81 122 PRO A C 1
ATOM 874 O O . PRO A 1 122 ? 20.356 -1.046 -12.290 1.00 84.81 122 PRO A O 1
ATOM 877 N N . GLU A 1 123 ? 20.318 0.226 -10.442 1.00 84.50 123 GLU A N 1
ATOM 878 C CA . GLU A 1 123 ? 20.771 -0.805 -9.503 1.00 84.50 123 GLU A CA 1
ATOM 879 C C . GLU A 1 123 ? 19.747 -1.930 -9.294 1.00 84.50 123 GLU A C 1
ATOM 881 O O . GLU A 1 123 ? 20.114 -2.984 -8.778 1.00 84.50 123 GLU A O 1
ATOM 886 N N . ILE A 1 124 ? 18.479 -1.710 -9.662 1.00 82.31 124 ILE A N 1
ATOM 887 C CA . ILE A 1 124 ? 17.385 -2.679 -9.478 1.00 82.31 124 ILE A CA 1
ATOM 888 C C . ILE A 1 124 ? 16.650 -3.038 -10.778 1.00 82.31 124 ILE A C 1
ATOM 890 O O . ILE A 1 124 ? 15.803 -3.927 -10.775 1.00 82.31 124 ILE A O 1
ATOM 894 N N . ALA A 1 125 ? 16.947 -2.350 -11.884 1.00 86.19 125 ALA A N 1
ATOM 895 C CA . ALA A 1 125 ? 16.231 -2.496 -13.153 1.00 86.19 125 ALA A CA 1
ATOM 896 C C . ALA A 1 125 ? 16.580 -3.781 -13.930 1.00 86.19 125 ALA A C 1
ATOM 898 O O . ALA A 1 125 ? 15.867 -4.164 -14.859 1.00 86.19 125 ALA A O 1
ATOM 899 N N . ASP A 1 126 ? 17.663 -4.470 -13.567 1.00 85.44 126 ASP A N 1
ATOM 900 C CA . ASP A 1 126 ? 18.086 -5.730 -14.191 1.00 85.44 126 ASP A CA 1
ATOM 901 C C . ASP A 1 126 ? 17.123 -6.895 -13.903 1.00 85.44 126 ASP A C 1
ATOM 903 O O . ASP A 1 126 ? 17.180 -7.934 -14.564 1.00 85.44 126 ASP A O 1
ATOM 907 N N . LYS A 1 127 ? 16.216 -6.725 -12.933 1.00 84.81 127 LYS A N 1
ATOM 908 C CA . LYS A 1 127 ? 15.258 -7.744 -12.504 1.00 84.81 127 LYS A CA 1
ATOM 909 C C . LYS A 1 127 ? 13.827 -7.205 -12.541 1.00 84.81 127 LYS A C 1
ATOM 911 O O . LYS A 1 127 ? 13.603 -6.049 -12.191 1.00 84.81 127 LYS A O 1
ATOM 916 N N . PRO A 1 128 ? 12.838 -8.046 -12.896 1.00 81.94 128 PRO A N 1
ATOM 917 C CA . PRO A 1 128 ? 11.427 -7.677 -12.806 1.00 81.94 128 PRO A CA 1
ATOM 918 C C . PRO A 1 128 ? 11.055 -7.205 -11.401 1.00 81.94 128 PRO A C 1
ATOM 920 O O . PRO A 1 128 ? 11.528 -7.795 -10.435 1.00 81.94 128 PRO A O 1
ATOM 923 N N . ASN A 1 129 ? 10.191 -6.206 -11.247 1.00 73.12 129 ASN A N 1
ATOM 924 C CA . ASN A 1 129 ? 9.561 -5.922 -9.955 1.00 73.12 129 ASN A CA 1
ATOM 925 C C . ASN A 1 129 ? 8.130 -6.468 -9.990 1.00 73.12 129 ASN A C 1
ATOM 927 O O . ASN A 1 129 ? 7.192 -5.784 -10.378 1.00 73.12 129 ASN A O 1
ATOM 931 N N . ASP A 1 130 ? 8.000 -7.758 -9.692 1.00 64.88 130 ASP A N 1
ATOM 932 C CA . ASP A 1 130 ? 6.837 -8.582 -10.034 1.00 64.88 130 ASP A CA 1
ATOM 933 C C . ASP A 1 130 ? 5.812 -8.743 -8.904 1.00 64.88 130 ASP A C 1
ATOM 935 O O . ASP A 1 130 ? 4.823 -9.456 -9.084 1.00 64.88 130 ASP A O 1
ATOM 939 N N . GLY A 1 131 ? 5.990 -8.087 -7.753 1.00 82.06 131 GLY A N 1
ATOM 940 C CA . GLY A 1 131 ? 5.005 -8.230 -6.690 1.00 82.06 131 GLY A CA 1
ATOM 941 C C . GLY A 1 131 ? 5.290 -7.518 -5.379 1.00 82.06 131 GLY A C 1
ATOM 942 O O . GLY A 1 131 ? 6.281 -6.810 -5.197 1.00 82.06 131 GLY A O 1
ATOM 943 N N . ALA A 1 132 ? 4.362 -7.749 -4.459 1.00 92.38 132 ALA A N 1
ATOM 944 C CA . ALA A 1 132 ? 4.432 -7.354 -3.068 1.00 92.38 132 ALA A CA 1
ATOM 945 C C . ALA A 1 132 ? 4.866 -8.556 -2.225 1.00 92.38 132 ALA A C 1
ATOM 947 O O . ALA A 1 132 ? 4.438 -9.682 -2.475 1.00 92.38 132 ALA A O 1
ATOM 948 N N . TYR A 1 133 ? 5.685 -8.308 -1.209 1.00 92.69 133 TYR A N 1
ATOM 949 C CA . TYR A 1 133 ? 6.245 -9.336 -0.340 1.00 92.69 133 TYR A CA 1
ATOM 950 C C . TYR A 1 133 ? 6.029 -8.972 1.131 1.00 92.69 133 TYR A C 1
ATOM 952 O O . TYR A 1 133 ? 5.958 -7.792 1.490 1.00 92.69 133 TYR A O 1
ATOM 960 N N . ASN A 1 134 ? 5.915 -9.982 1.990 1.00 92.44 134 ASN A N 1
ATOM 961 C CA . ASN A 1 134 ? 5.950 -9.797 3.439 1.00 92.44 134 ASN A CA 1
ATOM 962 C C . ASN A 1 134 ? 7.403 -9.732 3.956 1.00 92.44 134 ASN A C 1
ATOM 964 O O . ASN A 1 134 ? 8.363 -9.858 3.196 1.00 92.44 134 ASN A O 1
ATOM 968 N N . ALA A 1 135 ? 7.573 -9.545 5.266 1.00 90.44 135 ALA A N 1
ATOM 969 C CA . ALA A 1 135 ? 8.892 -9.454 5.897 1.00 90.44 135 ALA A CA 1
ATOM 970 C C . ALA A 1 135 ? 9.715 -10.752 5.829 1.00 90.44 135 ALA A C 1
ATOM 972 O O . ALA A 1 135 ? 10.933 -10.720 5.982 1.00 90.44 135 ALA A O 1
ATOM 973 N N . GLN A 1 136 ? 9.060 -11.891 5.596 1.00 89.94 136 GLN A N 1
ATOM 974 C CA . GLN A 1 136 ? 9.689 -13.196 5.405 1.00 89.94 136 GLN A CA 1
ATOM 975 C C . GLN A 1 136 ? 10.166 -13.399 3.955 1.00 89.94 136 GLN A C 1
ATOM 977 O O . GLN A 1 136 ? 10.798 -14.409 3.656 1.00 89.94 136 GLN A O 1
ATOM 982 N N . GLY A 1 137 ? 9.892 -12.444 3.058 1.00 88.31 137 GLY A N 1
ATOM 983 C CA . GLY A 1 137 ? 10.195 -12.554 1.633 1.00 88.31 137 GLY A CA 1
ATOM 984 C C . GLY A 1 137 ? 9.194 -13.416 0.862 1.00 88.31 137 GLY A C 1
ATOM 985 O O . GLY A 1 137 ? 9.467 -13.801 -0.273 1.00 88.31 137 GLY A O 1
ATOM 986 N N . GLU A 1 138 ? 8.038 -13.725 1.449 1.00 92.00 138 GLU A N 1
ATOM 987 C CA . GLU A 1 138 ? 6.972 -14.472 0.786 1.00 92.00 138 GLU A CA 1
ATOM 988 C C . GLU A 1 138 ? 6.091 -13.512 -0.012 1.00 92.00 138 GLU A C 1
ATOM 990 O O . GLU A 1 138 ? 5.721 -12.436 0.470 1.00 92.00 138 GLU A O 1
ATOM 995 N N . ALA A 1 139 ? 5.744 -13.903 -1.238 1.00 91.56 139 ALA A N 1
ATOM 996 C CA . ALA A 1 139 ? 4.868 -13.114 -2.090 1.00 91.56 139 ALA A CA 1
ATOM 997 C C . ALA A 1 139 ? 3.458 -13.020 -1.486 1.00 91.56 139 ALA A C 1
ATOM 999 O O . ALA A 1 139 ? 2.885 -14.018 -1.044 1.00 91.56 139 ALA A O 1
ATOM 1000 N N . ILE A 1 140 ? 2.883 -11.821 -1.517 1.00 93.25 140 ILE A N 1
ATOM 1001 C CA . ILE A 1 140 ? 1.512 -11.538 -1.097 1.00 93.25 140 ILE A CA 1
ATOM 1002 C C . ILE A 1 140 ? 0.704 -10.993 -2.276 1.00 93.25 140 ILE A C 1
ATOM 1004 O O . ILE A 1 140 ? 1.223 -10.329 -3.173 1.00 93.25 140 ILE A O 1
ATOM 1008 N N . SER A 1 141 ? -0.595 -11.278 -2.281 1.00 91.75 141 SER A N 1
ATOM 1009 C CA . SER A 1 141 ? -1.509 -10.758 -3.303 1.00 91.75 141 SER A CA 1
ATOM 1010 C C . SER A 1 141 ? -1.674 -9.235 -3.204 1.00 91.75 141 SER A C 1
ATOM 1012 O O . SER A 1 141 ? -1.478 -8.651 -2.140 1.00 91.75 141 SER A O 1
ATOM 1014 N N . HIS A 1 142 ? -2.117 -8.583 -4.288 1.00 90.56 142 HIS A N 1
ATOM 1015 C CA . HIS A 1 142 ? -2.450 -7.147 -4.262 1.00 90.56 142 HIS A CA 1
ATOM 1016 C C . HIS A 1 142 ? -3.502 -6.810 -3.205 1.00 90.56 142 HIS A C 1
ATOM 1018 O O . HIS A 1 142 ? -3.419 -5.758 -2.583 1.00 90.56 142 HIS A O 1
ATOM 1024 N N . ARG A 1 143 ? -4.445 -7.727 -2.966 1.00 91.12 143 ARG A N 1
ATOM 1025 C CA . ARG A 1 143 ? -5.439 -7.592 -1.904 1.00 91.12 143 ARG A CA 1
ATOM 1026 C C . ARG A 1 143 ? -4.799 -7.635 -0.514 1.00 91.12 143 ARG A C 1
ATOM 1028 O O . ARG A 1 143 ? -5.049 -6.779 0.314 1.00 91.12 143 ARG A O 1
ATOM 1035 N N . GLN A 1 144 ? -3.910 -8.588 -0.255 1.00 93.81 144 GLN A N 1
ATOM 1036 C CA . GLN A 1 144 ? -3.188 -8.613 1.024 1.00 93.81 144 GLN A CA 1
ATOM 1037 C C . GLN A 1 144 ? -2.281 -7.385 1.193 1.00 93.81 144 GLN A C 1
ATOM 1039 O O . GLN A 1 144 ? -2.102 -6.887 2.303 1.00 93.81 144 GLN A O 1
ATOM 1044 N N . ALA A 1 145 ? -1.704 -6.881 0.100 1.00 94.31 145 ALA A N 1
ATOM 1045 C CA . ALA A 1 145 ? -0.937 -5.644 0.118 1.00 94.31 145 ALA A CA 1
ATOM 1046 C C . ALA A 1 145 ? 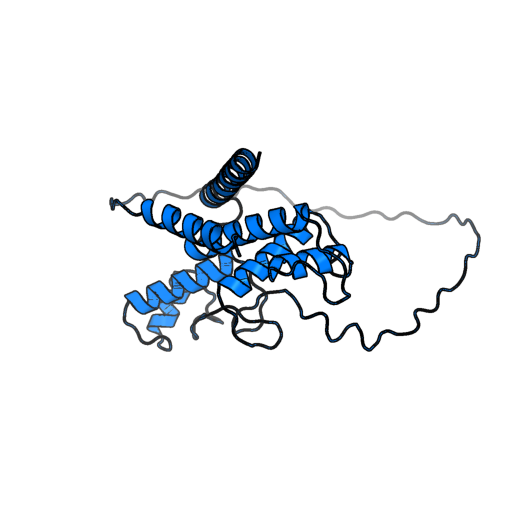-1.833 -4.433 0.428 1.00 94.31 145 ALA A C 1
ATOM 1048 O O . ALA A 1 145 ? -1.449 -3.614 1.258 1.00 94.31 145 ALA A O 1
ATOM 1049 N N . SER A 1 146 ? -3.028 -4.330 -0.167 1.00 94.06 146 SER A N 1
ATOM 1050 C CA . SER A 1 146 ? -3.977 -3.244 0.109 1.00 94.06 146 SER A CA 1
ATOM 1051 C C . SER A 1 146 ? -4.493 -3.280 1.547 1.00 94.06 146 SER A C 1
ATOM 1053 O O . SER A 1 146 ? -4.519 -2.237 2.193 1.00 94.06 146 SER A O 1
ATOM 1055 N N . GLU A 1 147 ? -4.798 -4.464 2.085 1.00 94.94 147 GLU A N 1
ATOM 1056 C CA . GLU A 1 147 ? -5.147 -4.685 3.497 1.00 94.94 147 GLU A CA 1
ATOM 1057 C C . GLU A 1 147 ? -4.038 -4.166 4.427 1.00 94.94 147 GLU A C 1
ATOM 1059 O O . GLU A 1 147 ? -4.290 -3.385 5.350 1.00 94.94 147 GLU A O 1
ATOM 1064 N N . ARG A 1 148 ? -2.778 -4.501 4.129 1.00 95.31 148 ARG A N 1
ATOM 1065 C CA . ARG A 1 148 ? -1.617 -4.009 4.883 1.00 95.31 148 ARG A CA 1
ATOM 1066 C C . ARG A 1 148 ? -1.423 -2.499 4.762 1.00 95.31 148 ARG A C 1
ATOM 1068 O O . ARG A 1 148 ? -1.230 -1.828 5.777 1.00 95.31 148 ARG A O 1
ATOM 1075 N N . PHE A 1 149 ? -1.492 -1.946 3.551 1.00 95.00 149 PHE A N 1
ATOM 1076 C CA . PHE A 1 149 ? -1.383 -0.502 3.336 1.00 95.00 149 PHE A CA 1
ATOM 1077 C C . PHE A 1 149 ? -2.500 0.262 4.038 1.00 95.00 149 PHE A C 1
ATOM 1079 O O . PHE A 1 149 ? -2.237 1.316 4.610 1.00 95.00 149 PHE A O 1
ATOM 1086 N N . ALA A 1 150 ? -3.716 -0.281 4.048 1.00 94.62 150 ALA A N 1
ATOM 1087 C CA . ALA A 1 150 ? -4.853 0.325 4.715 1.00 94.62 150 ALA A CA 1
ATOM 1088 C C . ALA A 1 150 ? -4.642 0.377 6.227 1.00 94.62 150 ALA A C 1
ATOM 1090 O O . ALA A 1 150 ? -4.775 1.445 6.824 1.00 94.62 150 ALA A O 1
ATOM 1091 N N . ALA A 1 151 ? -4.215 -0.734 6.833 1.00 94.25 151 ALA A N 1
ATOM 1092 C CA . ALA A 1 151 ? -3.866 -0.766 8.248 1.00 94.25 151 ALA A CA 1
ATOM 1093 C C . ALA A 1 151 ? -2.787 0.281 8.588 1.00 94.25 151 ALA A C 1
ATOM 1095 O O . ALA A 1 151 ? -2.945 1.055 9.533 1.00 94.25 151 ALA A O 1
ATOM 1096 N N . ILE A 1 152 ? -1.715 0.355 7.788 1.00 93.00 152 ILE A N 1
ATOM 1097 C CA . ILE A 1 152 ? -0.629 1.335 7.964 1.00 93.00 152 ILE A CA 1
ATOM 1098 C C . ILE A 1 152 ? -1.144 2.773 7.837 1.00 93.00 152 ILE A C 1
ATOM 1100 O O . ILE A 1 152 ? -0.796 3.620 8.659 1.00 93.00 152 ILE A O 1
ATOM 1104 N N . ALA A 1 153 ? -1.973 3.057 6.834 1.00 91.88 153 ALA A N 1
ATOM 1105 C CA . ALA A 1 153 ? -2.507 4.390 6.584 1.00 91.88 153 ALA A CA 1
ATOM 1106 C C . ALA A 1 153 ? -3.451 4.851 7.705 1.00 91.88 153 ALA A C 1
ATOM 1108 O O . ALA A 1 153 ? -3.335 5.986 8.171 1.00 91.88 153 ALA A O 1
ATOM 1109 N N . VAL A 1 154 ? -4.347 3.974 8.174 1.00 93.31 154 VAL A N 1
ATOM 1110 C CA . VAL A 1 154 ? -5.257 4.268 9.292 1.00 93.31 154 VAL A CA 1
ATOM 1111 C C . VAL A 1 154 ? -4.464 4.526 10.572 1.00 93.31 154 VAL A C 1
ATOM 1113 O O . VAL A 1 154 ? -4.664 5.567 11.200 1.00 93.31 154 VAL A O 1
ATOM 1116 N N . MET A 1 155 ? -3.518 3.644 10.919 1.00 92.31 155 MET A N 1
ATOM 1117 C CA . MET A 1 155 ? -2.666 3.827 12.101 1.00 92.31 155 MET A CA 1
ATOM 1118 C C . MET A 1 155 ? -1.857 5.126 12.022 1.00 92.31 155 MET A C 1
ATOM 1120 O O . MET A 1 155 ? -1.844 5.908 12.972 1.00 92.31 155 MET A O 1
ATOM 1124 N N . GLY A 1 156 ? -1.223 5.391 10.875 1.00 90.31 156 GLY A N 1
ATOM 1125 C CA . GLY A 1 156 ? -0.397 6.579 10.671 1.00 90.31 156 GLY A CA 1
ATOM 1126 C C . GLY A 1 156 ? -1.188 7.883 10.760 1.00 90.31 156 GLY A C 1
ATOM 1127 O O . GLY A 1 156 ? -0.737 8.832 11.397 1.00 90.31 156 GLY A O 1
ATOM 1128 N N . ARG A 1 157 ? -2.394 7.928 10.181 1.00 88.56 157 ARG A N 1
ATOM 1129 C CA . ARG A 1 157 ? -3.271 9.109 10.228 1.00 88.56 157 ARG A CA 1
ATOM 1130 C C . ARG A 1 157 ? -3.781 9.400 11.639 1.00 88.56 157 ARG A C 1
ATOM 1132 O O . ARG A 1 157 ? -3.921 10.564 12.000 1.00 88.56 157 ARG A O 1
ATOM 1139 N N . ALA A 1 158 ? -4.065 8.359 12.414 1.00 87.81 158 ALA A N 1
ATOM 1140 C CA . ALA A 1 158 ? -4.573 8.485 13.775 1.00 87.81 158 ALA A CA 1
ATOM 1141 C C . ALA A 1 158 ? -3.462 8.637 14.834 1.00 87.81 158 ALA A C 1
ATOM 1143 O O . ALA A 1 158 ? -3.769 8.837 16.006 1.00 87.81 158 ALA A O 1
ATOM 1144 N N . GLY A 1 159 ? -2.182 8.551 14.446 1.00 89.25 159 GLY A N 1
ATOM 1145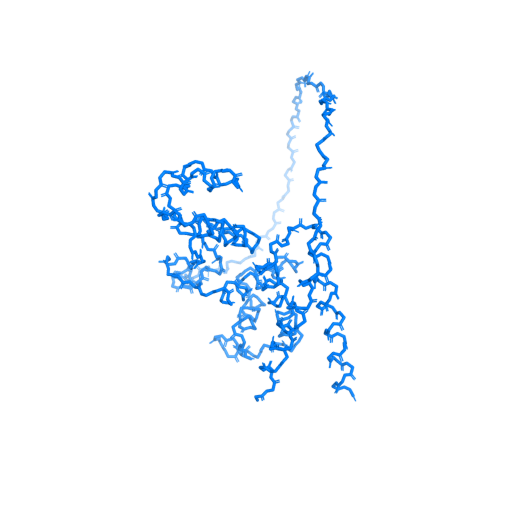 C CA . GLY A 1 159 ? -1.058 8.596 15.387 1.00 89.25 159 GLY A CA 1
ATOM 1146 C C . GLY A 1 159 ? -1.038 7.407 16.353 1.00 89.25 159 GLY A C 1
ATOM 1147 O O . GLY A 1 159 ? -0.574 7.542 17.482 1.00 89.25 159 GLY A O 1
ATOM 1148 N N . ILE A 1 160 ? -1.575 6.262 15.925 1.00 88.38 160 ILE A N 1
ATOM 1149 C CA . ILE A 1 160 ? -1.702 5.059 16.749 1.00 88.38 160 ILE A CA 1
ATOM 1150 C C . ILE A 1 160 ? -0.344 4.372 16.858 1.00 88.38 160 ILE A C 1
ATOM 1152 O O . ILE A 1 160 ? 0.322 4.118 15.851 1.00 88.38 160 ILE A O 1
ATOM 1156 N N . ASP A 1 161 ? 0.040 4.032 18.088 1.00 84.75 161 ASP A N 1
ATOM 1157 C CA . ASP A 1 161 ? 1.222 3.218 18.356 1.00 84.75 161 ASP A CA 1
ATOM 1158 C C . ASP A 1 161 ? 1.041 1.821 17.721 1.00 84.75 161 ASP A C 1
ATOM 1160 O O . ASP A 1 161 ? 0.072 1.130 18.063 1.00 84.75 161 ASP A O 1
ATOM 1164 N N . PRO A 1 162 ? 1.945 1.370 16.823 1.00 83.62 162 PRO A N 1
ATOM 1165 C CA . PRO A 1 162 ? 1.890 0.042 16.205 1.00 83.62 162 PRO A CA 1
ATOM 1166 C C . PRO A 1 162 ? 1.851 -1.125 17.199 1.00 83.62 162 PRO A C 1
ATOM 1168 O O . PRO A 1 162 ? 1.478 -2.242 16.821 1.00 83.62 162 PRO A O 1
ATOM 1171 N N . ASP A 1 163 ? 2.254 -0.883 18.442 1.00 85.06 163 ASP A N 1
ATOM 1172 C CA . ASP A 1 163 ? 2.325 -1.870 19.508 1.00 85.06 163 ASP A CA 1
ATOM 1173 C C . ASP A 1 163 ? 1.104 -1.857 20.445 1.00 85.06 163 ASP A C 1
ATOM 1175 O O . ASP A 1 163 ? 1.042 -2.671 21.373 1.00 85.06 163 ASP A O 1
ATOM 1179 N N . SER A 1 164 ? 0.126 -0.985 20.180 1.00 87.81 164 SER A N 1
ATOM 1180 C CA . SER A 1 164 ? -1.115 -0.848 20.951 1.00 87.81 164 SER A CA 1
ATOM 1181 C C . SER A 1 164 ? -2.189 -1.890 20.609 1.00 87.81 164 SER A C 1
ATOM 1183 O O . SER A 1 164 ? -2.174 -2.526 19.553 1.00 87.81 164 SER A O 1
ATOM 1185 N N . GLU A 1 165 ? -3.178 -2.007 21.495 1.00 87.69 165 GLU A N 1
ATOM 1186 C CA . GLU A 1 165 ? -4.409 -2.782 21.288 1.00 87.69 165 GLU A CA 1
ATOM 1187 C C . GLU A 1 165 ? -5.211 -2.271 20.078 1.00 87.69 165 GLU A C 1
ATOM 1189 O O . GLU A 1 165 ? -5.646 -3.046 19.229 1.00 87.69 165 GLU A O 1
ATOM 1194 N N . GLN A 1 166 ? -5.300 -0.948 19.911 1.00 88.94 166 GLN A N 1
ATOM 1195 C CA . GLN A 1 166 ? -5.952 -0.330 18.751 1.00 88.94 166 GLN A CA 1
ATOM 1196 C C . GLN A 1 166 ? -5.281 -0.738 17.433 1.00 88.94 166 GLN A C 1
ATOM 1198 O O . GLN A 1 166 ? -5.962 -1.010 16.445 1.00 88.94 166 GLN A O 1
ATOM 1203 N N . ALA A 1 167 ? -3.949 -0.857 17.410 1.00 90.88 167 ALA A N 1
ATOM 1204 C CA . ALA A 1 167 ? -3.245 -1.391 16.247 1.00 90.88 167 ALA A CA 1
ATOM 1205 C C . ALA A 1 167 ? -3.596 -2.866 15.981 1.00 90.88 167 ALA A C 1
ATOM 1207 O O . ALA A 1 167 ? -3.679 -3.270 14.820 1.00 90.88 167 ALA A O 1
ATOM 1208 N N . ALA A 1 168 ? -3.828 -3.676 17.019 1.00 89.62 168 ALA A N 1
ATOM 1209 C CA . ALA A 1 168 ? -4.286 -5.057 16.862 1.00 89.62 168 ALA A CA 1
ATOM 1210 C C . ALA A 1 168 ? -5.707 -5.131 16.280 1.00 89.62 168 ALA A C 1
ATOM 1212 O O . ALA A 1 168 ? -5.939 -5.921 15.364 1.00 89.62 168 ALA A O 1
ATOM 1213 N N . GLN A 1 169 ? -6.619 -4.263 16.728 1.00 92.00 169 GLN A N 1
ATOM 1214 C CA . GLN A 1 169 ? -7.974 -4.155 16.176 1.00 92.00 169 GLN A CA 1
ATOM 1215 C C . GLN A 1 169 ? -7.963 -3.712 14.707 1.00 92.00 169 GLN A C 1
ATOM 1217 O O . GLN A 1 169 ? -8.632 -4.325 13.881 1.00 92.00 169 GLN A O 1
ATOM 1222 N N . ILE A 1 170 ? -7.144 -2.720 14.340 1.00 93.31 170 ILE A N 1
ATOM 1223 C CA . ILE A 1 170 ? -7.003 -2.265 12.945 1.00 93.31 170 ILE A CA 1
ATOM 1224 C C . ILE A 1 170 ? -6.472 -3.380 12.038 1.00 93.31 170 ILE A C 1
ATOM 1226 O O . ILE A 1 170 ? -6.954 -3.564 10.922 1.00 93.31 170 ILE A O 1
ATOM 1230 N N . ARG A 1 171 ? -5.484 -4.147 12.507 1.00 92.94 171 ARG A N 1
ATOM 1231 C CA . ARG A 1 171 ? -4.934 -5.294 11.769 1.00 92.94 171 ARG A CA 1
ATOM 1232 C C . ARG A 1 171 ? -5.958 -6.417 11.611 1.00 92.94 171 ARG A C 1
ATOM 1234 O O . ARG A 1 171 ? -6.089 -6.970 10.523 1.00 92.94 171 ARG A O 1
ATOM 1241 N N . ALA A 1 172 ? -6.704 -6.724 12.671 1.00 89.88 172 ALA A N 1
ATOM 1242 C CA . ALA A 1 172 ? -7.793 -7.694 12.622 1.00 89.88 172 ALA A CA 1
ATOM 1243 C C . ALA A 1 172 ? -8.880 -7.250 11.629 1.00 89.88 172 ALA A C 1
ATOM 1245 O O . ALA A 1 172 ? -9.267 -8.031 10.760 1.00 89.88 172 ALA A O 1
ATOM 1246 N N . ALA A 1 173 ? -9.282 -5.977 11.677 1.00 92.62 173 ALA A N 1
ATOM 1247 C CA . ALA A 1 173 ? -10.210 -5.381 10.723 1.00 92.62 173 ALA A CA 1
ATOM 1248 C C . ALA A 1 173 ? -9.703 -5.472 9.277 1.00 92.62 173 ALA A C 1
ATOM 1250 O O . ALA A 1 173 ? -10.478 -5.786 8.374 1.00 92.62 173 ALA A O 1
ATOM 1251 N N . ALA A 1 174 ? -8.404 -5.242 9.054 1.00 93.06 174 ALA A N 1
ATOM 1252 C CA . ALA A 1 174 ? -7.797 -5.309 7.727 1.00 93.06 174 ALA A CA 1
ATOM 1253 C C . ALA A 1 174 ? -7.852 -6.721 7.133 1.00 93.06 174 ALA A C 1
ATOM 1255 O O . ALA A 1 174 ? -8.112 -6.882 5.948 1.00 93.06 174 ALA A O 1
ATOM 1256 N N . GLU A 1 175 ? -7.702 -7.746 7.968 1.00 89.38 175 GLU A N 1
ATOM 1257 C CA . GLU A 1 175 ? -7.889 -9.150 7.581 1.00 89.38 175 GLU A CA 1
ATOM 1258 C C . GLU A 1 175 ? -9.368 -9.575 7.500 1.00 89.38 175 GLU A C 1
ATOM 1260 O O . GLU A 1 175 ? -9.671 -10.740 7.232 1.00 89.38 175 GLU A O 1
ATOM 1265 N N . GLY A 1 176 ? -10.309 -8.659 7.744 1.00 86.81 176 GLY A N 1
ATOM 1266 C CA . GLY A 1 176 ? -11.744 -8.940 7.753 1.00 86.81 176 GLY A CA 1
ATOM 1267 C C . GLY A 1 176 ? -12.209 -9.756 8.962 1.00 86.81 176 GLY A C 1
ATOM 1268 O O . GLY A 1 176 ? -13.261 -10.399 8.899 1.00 86.81 176 GLY A O 1
ATOM 1269 N N . ARG A 1 177 ? -11.435 -9.756 10.053 1.00 88.25 177 ARG A N 1
ATOM 1270 C CA . ARG A 1 177 ? -11.789 -10.403 11.320 1.00 88.25 177 ARG A CA 1
ATOM 1271 C C . ARG A 1 177 ? -12.627 -9.462 12.182 1.00 88.25 177 ARG A C 1
ATOM 1273 O O . ARG A 1 177 ? -12.378 -8.263 12.230 1.00 88.25 177 ARG A O 1
ATOM 1280 N N . ILE A 1 178 ? -13.608 -10.038 12.875 1.00 88.44 178 ILE A N 1
ATOM 1281 C CA . ILE A 1 178 ? -14.451 -9.338 13.859 1.00 88.44 178 ILE A CA 1
ATOM 1282 C C . ILE A 1 178 ? -13.878 -9.406 15.279 1.00 88.44 178 ILE A C 1
ATOM 1284 O O . ILE A 1 178 ? -14.396 -8.748 16.169 1.00 88.44 178 ILE A O 1
ATOM 1288 N N . GLU A 1 179 ? -12.816 -10.189 15.483 1.00 89.00 179 GLU A N 1
ATOM 1289 C CA . GLU A 1 179 ? -12.125 -10.349 16.763 1.00 89.00 179 GLU A CA 1
ATOM 1290 C C . GLU A 1 179 ? -10.601 -10.306 16.557 1.00 89.00 179 GLU A C 1
ATOM 1292 O O . GLU A 1 179 ? -10.075 -10.765 15.529 1.00 89.00 179 GLU A O 1
ATOM 1297 N N . THR A 1 180 ? -9.880 -9.758 17.537 1.00 88.38 180 THR A N 1
ATOM 1298 C CA . THR A 1 180 ? -8.414 -9.778 17.593 1.00 88.38 180 THR A CA 1
ATOM 1299 C C . THR A 1 180 ? -7.895 -11.191 17.877 1.00 88.38 180 THR A C 1
ATOM 1301 O O . THR A 1 180 ? -8.650 -12.119 18.160 1.00 88.38 180 THR A O 1
ATOM 1304 N N . ALA A 1 181 ? -6.575 -11.392 17.785 1.00 81.69 181 ALA A N 1
ATOM 1305 C CA . ALA A 1 181 ? -5.969 -12.683 18.131 1.00 81.69 181 ALA A CA 1
ATOM 1306 C C . ALA A 1 181 ? -6.160 -13.058 19.614 1.00 81.69 181 ALA A C 1
ATOM 1308 O O . ALA A 1 181 ? -6.153 -14.242 19.943 1.00 81.69 181 ALA A O 1
ATOM 1309 N N . ASP A 1 182 ? -6.363 -12.057 20.472 1.00 86.50 182 ASP A N 1
ATOM 1310 C CA . ASP A 1 182 ? -6.561 -12.216 21.912 1.00 86.50 182 ASP A CA 1
ATOM 1311 C C . ASP A 1 182 ? -8.054 -12.347 22.291 1.00 86.50 182 ASP A C 1
ATOM 1313 O O . ASP A 1 182 ? -8.384 -12.489 23.467 1.00 86.50 182 ASP A O 1
ATOM 1317 N N . GLY A 1 183 ? -8.958 -12.361 21.298 1.00 84.88 183 GLY A N 1
ATOM 1318 C CA . GLY A 1 183 ? -10.401 -12.562 21.483 1.00 84.88 183 GLY A CA 1
ATOM 1319 C C . GLY A 1 183 ? -11.197 -11.290 21.790 1.00 84.88 183 GLY A C 1
ATOM 1320 O O . GLY A 1 183 ? -12.336 -11.382 22.241 1.00 84.88 183 GLY A O 1
ATOM 1321 N N . GLU A 1 184 ? -10.620 -10.108 21.569 1.00 88.06 184 GLU A N 1
ATOM 1322 C CA . GLU A 1 184 ? -11.323 -8.833 21.745 1.00 88.06 184 GLU A CA 1
ATOM 1323 C C . GLU A 1 184 ? -12.145 -8.497 20.502 1.00 88.06 184 GLU A C 1
ATOM 1325 O O . GLU A 1 184 ? -11.650 -8.618 19.381 1.00 88.06 184 GLU A O 1
ATOM 1330 N N . GLU A 1 185 ? -13.383 -8.041 20.688 1.00 89.88 185 GLU A N 1
ATOM 1331 C CA . GLU A 1 185 ? -14.240 -7.615 19.581 1.00 89.88 185 GLU A CA 1
ATOM 1332 C C . GLU A 1 185 ? -13.656 -6.377 18.886 1.00 89.88 185 GLU A C 1
ATOM 1334 O O . GLU A 1 185 ? -13.242 -5.406 19.522 1.00 89.88 185 GLU A O 1
ATOM 1339 N N . VAL A 1 186 ? -13.625 -6.414 17.557 1.00 88.88 186 VAL A N 1
ATOM 1340 C CA . VAL A 1 186 ? -13.215 -5.280 16.737 1.00 88.88 186 VAL A CA 1
ATOM 1341 C C . VAL A 1 186 ? -14.393 -4.329 16.614 1.00 88.88 186 VAL A C 1
ATOM 1343 O O . VAL A 1 186 ? -15.446 -4.685 16.083 1.00 88.88 186 VAL A O 1
ATOM 1346 N N . ASP A 1 187 ? -14.185 -3.095 17.059 1.00 90.50 187 ASP A N 1
ATOM 1347 C CA . ASP A 1 187 ? -15.194 -2.051 16.977 1.00 90.50 187 ASP A CA 1
ATOM 1348 C C . ASP A 1 187 ? -15.706 -1.840 15.533 1.00 90.50 187 ASP A C 1
ATOM 1350 O O . ASP A 1 187 ? -14.952 -1.834 14.552 1.00 90.50 187 ASP A O 1
ATOM 1354 N N . GLN A 1 188 ? -17.020 -1.640 15.399 1.00 87.12 188 GLN A N 1
ATOM 1355 C CA . GLN A 1 188 ? -17.673 -1.527 14.096 1.00 87.12 188 GLN A CA 1
ATOM 1356 C C . GLN A 1 188 ? -17.192 -0.305 13.302 1.00 87.12 188 GLN A C 1
ATOM 1358 O O . GLN A 1 188 ? -17.084 -0.384 12.076 1.00 87.12 188 GLN A O 1
ATOM 1363 N N . GLN A 1 189 ? -16.882 0.810 13.970 1.00 89.12 189 GLN A N 1
ATOM 1364 C CA . GLN A 1 189 ? -16.340 1.992 13.303 1.00 89.12 189 GLN A CA 1
ATOM 1365 C C . GLN A 1 189 ? -14.936 1.696 12.754 1.00 89.12 189 GLN A C 1
ATOM 1367 O O . GLN A 1 189 ? -14.640 2.058 11.615 1.00 89.12 189 GLN A O 1
ATOM 1372 N N . THR A 1 190 ? -14.119 0.940 13.494 1.00 90.56 190 THR A N 1
ATOM 1373 C CA . THR A 1 190 ? -12.812 0.454 13.016 1.00 90.56 190 THR A CA 1
ATOM 1374 C C . THR A 1 190 ? -12.954 -0.440 11.781 1.00 90.56 190 THR A C 1
ATOM 1376 O O . THR A 1 190 ? -12.223 -0.257 10.805 1.00 90.56 190 THR A O 1
ATOM 1379 N N . LEU A 1 191 ? -13.925 -1.362 11.766 1.00 89.62 191 LEU A N 1
ATOM 1380 C CA . LEU A 1 191 ? -14.215 -2.191 10.588 1.00 89.62 191 LEU A CA 1
ATOM 1381 C C . LEU A 1 191 ? -14.579 -1.343 9.362 1.00 89.62 191 LEU A C 1
ATOM 1383 O O . LEU A 1 191 ? -14.087 -1.607 8.265 1.00 89.62 191 LEU A O 1
ATOM 1387 N N . GLU A 1 192 ? -15.428 -0.327 9.529 1.00 89.12 192 GLU A N 1
ATOM 1388 C CA . GLU A 1 192 ? -15.837 0.547 8.425 1.00 89.12 192 GLU A CA 1
ATOM 1389 C C . GLU A 1 192 ? -14.684 1.414 7.904 1.00 89.12 192 GLU A C 1
ATOM 1391 O O . GLU A 1 192 ? -14.501 1.517 6.687 1.00 89.12 192 GLU A O 1
ATOM 1396 N N . ASP A 1 193 ? -13.888 2.001 8.799 1.00 91.25 193 ASP A N 1
ATOM 1397 C CA . ASP A 1 193 ? -12.771 2.871 8.425 1.00 91.25 193 ASP A CA 1
ATOM 1398 C C . ASP A 1 193 ? -11.666 2.100 7.703 1.00 91.25 193 ASP A C 1
ATOM 1400 O O . ASP A 1 193 ? -11.130 2.571 6.694 1.00 91.25 193 ASP A O 1
ATOM 1404 N N . VAL A 1 194 ? -11.359 0.891 8.175 1.00 93.81 194 VAL A N 1
ATOM 1405 C CA . VAL A 1 194 ? -10.365 0.031 7.534 1.00 93.81 194 VAL A CA 1
ATOM 1406 C C . VAL A 1 194 ? -10.885 -0.505 6.202 1.00 93.81 194 VAL A C 1
ATOM 1408 O O . VAL A 1 194 ? -10.163 -0.427 5.213 1.00 93.81 194 VAL A O 1
ATOM 1411 N N . ALA A 1 195 ? -12.140 -0.959 6.116 1.00 90.69 195 ALA A N 1
ATOM 1412 C CA . ALA A 1 195 ? -12.720 -1.427 4.853 1.00 90.69 195 ALA A CA 1
ATOM 1413 C C . ALA A 1 195 ? -12.733 -0.334 3.772 1.00 90.69 195 ALA A C 1
ATOM 1415 O O . ALA A 1 195 ? -12.425 -0.596 2.606 1.00 90.69 195 ALA A O 1
ATOM 1416 N N . LYS A 1 196 ? -13.048 0.906 4.156 1.00 93.81 196 LYS A N 1
ATOM 1417 C CA . LYS A 1 196 ? -12.971 2.059 3.259 1.00 93.81 196 LYS A CA 1
ATOM 1418 C C . LYS A 1 196 ? -11.538 2.315 2.798 1.00 93.81 196 LYS A C 1
ATOM 1420 O O . LYS A 1 196 ? -11.312 2.531 1.609 1.00 93.81 196 LYS A O 1
ATOM 1425 N N . GLU A 1 197 ? -10.570 2.304 3.714 1.00 95.25 197 GLU A N 1
ATOM 1426 C CA . GLU A 1 197 ? -9.173 2.531 3.344 1.00 95.25 197 GLU A CA 1
ATOM 1427 C C . GLU A 1 197 ? -8.638 1.394 2.456 1.00 95.25 197 GLU A C 1
ATOM 1429 O O . GLU A 1 197 ? -7.916 1.687 1.511 1.00 95.25 197 GLU A O 1
ATOM 1434 N N . ILE A 1 198 ? -9.058 0.137 2.647 1.00 93.75 198 ILE A N 1
ATOM 1435 C CA . ILE A 1 198 ? -8.731 -0.973 1.731 1.00 93.75 198 ILE A CA 1
ATOM 1436 C C . ILE A 1 198 ? -9.160 -0.636 0.304 1.00 93.75 198 ILE A C 1
ATOM 1438 O O . ILE A 1 198 ? -8.339 -0.715 -0.608 1.00 93.75 198 ILE A O 1
ATOM 1442 N N . ALA A 1 199 ? -10.405 -0.193 0.112 1.00 91.06 199 ALA A N 1
ATOM 1443 C CA . ALA A 1 199 ? -10.907 0.179 -1.209 1.00 91.06 199 ALA A CA 1
ATOM 1444 C C . ALA A 1 199 ? -10.099 1.328 -1.841 1.00 91.06 199 ALA A C 1
ATOM 1446 O O . ALA A 1 199 ? -9.818 1.307 -3.039 1.00 91.06 199 ALA A O 1
ATOM 1447 N N . VAL A 1 200 ? -9.677 2.311 -1.036 1.00 93.06 200 VAL A N 1
ATOM 1448 C CA . VAL A 1 200 ? -8.797 3.396 -1.496 1.00 93.06 200 VAL A CA 1
ATOM 1449 C C . VAL A 1 200 ? -7.434 2.853 -1.929 1.00 93.06 200 VAL A C 1
ATOM 1451 O O . VAL A 1 200 ? -6.954 3.208 -3.003 1.00 93.06 200 VAL A O 1
ATOM 1454 N N . GLN A 1 201 ? -6.812 1.981 -1.132 1.00 94.62 201 GLN A N 1
ATOM 1455 C CA . GLN A 1 201 ? -5.496 1.421 -1.450 1.00 94.62 201 GLN A CA 1
ATOM 1456 C C . GLN A 1 201 ? -5.547 0.505 -2.678 1.00 94.62 201 GLN A C 1
ATOM 1458 O O . GLN A 1 201 ? -4.659 0.576 -3.524 1.00 94.62 201 GLN A O 1
ATOM 1463 N N . GLU A 1 202 ? -6.602 -0.298 -2.834 1.00 91.50 202 GLU A N 1
ATOM 1464 C CA . GLU A 1 202 ? -6.839 -1.071 -4.058 1.00 91.50 202 GLU A CA 1
ATOM 1465 C C . GLU A 1 202 ? -6.962 -0.150 -5.275 1.00 91.50 202 GLU A C 1
ATOM 1467 O O . GLU A 1 202 ? -6.269 -0.355 -6.271 1.00 91.50 202 GLU A O 1
ATOM 1472 N N . ALA A 1 203 ? -7.779 0.904 -5.192 1.00 89.25 203 ALA A N 1
ATOM 1473 C CA . ALA A 1 203 ? -7.937 1.860 -6.283 1.00 89.25 203 ALA A CA 1
ATOM 1474 C C . ALA A 1 203 ? -6.614 2.554 -6.643 1.00 89.25 203 ALA A C 1
ATOM 1476 O O . ALA A 1 203 ? -6.309 2.702 -7.825 1.00 89.25 203 ALA A O 1
ATOM 1477 N N . ILE A 1 204 ? -5.790 2.924 -5.661 1.00 90.25 204 ILE A N 1
ATOM 1478 C CA . ILE A 1 204 ? -4.450 3.478 -5.903 1.00 90.25 204 ILE A CA 1
ATOM 1479 C C . ILE A 1 204 ? -3.568 2.462 -6.637 1.00 90.25 204 ILE A C 1
ATOM 1481 O O . ILE A 1 204 ? -2.946 2.819 -7.636 1.00 90.25 204 ILE A O 1
ATOM 1485 N N . ILE A 1 205 ? -3.546 1.199 -6.195 1.00 89.12 205 ILE A N 1
ATOM 1486 C CA . ILE A 1 205 ? -2.758 0.135 -6.838 1.00 89.12 205 ILE A CA 1
ATOM 1487 C C . ILE A 1 205 ? -3.187 -0.057 -8.298 1.00 89.12 205 ILE A C 1
ATOM 1489 O O . ILE A 1 205 ? -2.337 -0.214 -9.172 1.00 89.12 205 ILE A O 1
ATOM 1493 N N . TYR A 1 206 ? -4.493 -0.027 -8.576 1.00 85.50 206 TYR A N 1
ATOM 1494 C CA . TYR A 1 206 ? -5.019 -0.232 -9.927 1.00 85.50 206 TYR A CA 1
ATOM 1495 C C . TYR A 1 206 ? -4.873 0.982 -10.849 1.00 85.50 206 TYR A C 1
ATOM 1497 O O . TYR A 1 206 ? -4.734 0.807 -12.058 1.00 85.50 206 TYR A O 1
ATOM 1505 N N . THR A 1 207 ? -4.926 2.199 -10.308 1.00 83.31 207 THR A N 1
ATOM 1506 C CA . THR A 1 207 ? -4.900 3.435 -11.111 1.00 83.31 207 THR A CA 1
ATOM 1507 C C . THR A 1 207 ? -3.511 4.056 -11.223 1.00 83.31 207 THR A C 1
ATOM 1509 O O . THR A 1 207 ? -3.271 4.827 -12.148 1.00 83.31 207 THR A O 1
ATOM 1512 N N . GLY A 1 208 ? -2.591 3.751 -10.302 1.00 83.06 208 GLY A N 1
ATOM 1513 C CA . GLY A 1 208 ? -1.312 4.457 -10.201 1.00 83.06 208 GLY A CA 1
ATOM 1514 C C . GLY A 1 208 ? -1.443 5.879 -9.655 1.00 83.06 208 GLY A C 1
ATOM 1515 O O . GLY A 1 208 ? -0.542 6.696 -9.852 1.00 83.06 208 GLY A O 1
ATOM 1516 N N . ALA A 1 209 ? -2.557 6.203 -8.986 1.00 85.31 209 ALA A N 1
ATOM 1517 C CA . ALA A 1 209 ? -2.778 7.530 -8.424 1.00 85.31 209 ALA A CA 1
ATOM 1518 C C . ALA A 1 209 ? -1.648 7.911 -7.454 1.00 85.31 209 ALA A C 1
ATOM 1520 O O . ALA A 1 209 ? -1.311 7.176 -6.522 1.00 85.31 209 ALA A O 1
ATOM 1521 N N . LYS A 1 210 ? -1.050 9.086 -7.675 1.00 81.31 210 LYS A N 1
ATOM 1522 C CA . LYS A 1 210 ? 0.079 9.556 -6.865 1.00 81.31 210 LYS A CA 1
ATOM 1523 C C . LYS A 1 210 ? -0.393 10.181 -5.551 1.00 81.31 210 LYS A C 1
ATOM 1525 O O . LYS A 1 210 ? -1.428 10.851 -5.556 1.00 81.31 210 LYS A O 1
ATOM 1530 N N . PRO A 1 211 ? 0.392 10.063 -4.466 1.00 78.00 211 PRO A N 1
ATOM 1531 C CA . PRO A 1 211 ? 0.124 10.779 -3.227 1.00 78.00 211 PRO A CA 1
ATOM 1532 C C . PRO A 1 211 ? -0.047 12.289 -3.458 1.00 78.00 211 PRO A C 1
ATOM 1534 O O . PRO A 1 211 ? 0.791 12.918 -4.106 1.00 78.00 211 PRO A O 1
ATOM 1537 N N . GLY A 1 212 ? -1.128 12.870 -2.943 1.00 80.94 212 GLY A N 1
ATOM 1538 C CA . GLY A 1 212 ? -1.483 14.284 -3.089 1.00 80.94 212 GLY A CA 1
ATOM 1539 C C . GLY A 1 212 ? -2.009 14.684 -4.472 1.00 80.94 212 GLY A C 1
ATOM 1540 O O . GLY A 1 212 ? -2.184 15.875 -4.728 1.00 80.94 212 GLY A O 1
ATOM 1541 N N . SER A 1 213 ? -2.248 13.731 -5.378 1.00 85.44 213 SER A N 1
ATOM 1542 C CA . SER A 1 213 ? -2.789 14.021 -6.711 1.00 85.44 213 SER A CA 1
ATOM 1543 C C . SER A 1 213 ? -4.301 14.278 -6.700 1.00 85.44 213 SER A C 1
ATOM 1545 O O . SER A 1 213 ? -5.023 13.917 -5.763 1.00 85.44 213 SER A O 1
ATOM 1547 N N . ALA A 1 214 ? -4.796 14.883 -7.784 1.00 88.12 214 ALA A N 1
ATOM 1548 C CA . ALA A 1 214 ? -6.232 15.024 -8.022 1.00 88.12 214 ALA A CA 1
ATOM 1549 C C . ALA A 1 214 ? -6.923 13.653 -8.108 1.00 88.12 214 ALA A C 1
ATOM 1551 O O . ALA A 1 214 ? -8.003 13.486 -7.549 1.00 88.12 214 ALA A O 1
ATOM 1552 N N . ASP A 1 215 ? -6.271 12.662 -8.721 1.00 86.12 215 ASP A N 1
ATOM 1553 C CA . ASP A 1 215 ? -6.806 11.305 -8.847 1.00 86.12 215 ASP A CA 1
ATOM 1554 C C . ASP A 1 215 ? -6.946 10.623 -7.483 1.00 86.12 215 ASP A C 1
ATOM 1556 O O . ASP A 1 215 ? -7.996 10.058 -7.186 1.00 86.12 215 ASP A O 1
ATOM 1560 N N . GLU A 1 216 ? -5.946 10.744 -6.599 1.00 87.69 216 GLU A N 1
ATOM 1561 C CA . GLU A 1 216 ? -6.072 10.240 -5.224 1.00 87.69 216 GLU A CA 1
ATOM 1562 C C . GLU A 1 216 ? -7.219 10.941 -4.482 1.00 87.69 216 GLU A C 1
ATOM 1564 O O . GLU A 1 216 ? -8.005 10.298 -3.784 1.00 87.69 216 GLU A O 1
ATOM 1569 N N . SER A 1 217 ? -7.350 12.257 -4.663 1.00 89.25 217 SER A N 1
ATOM 1570 C CA . SER A 1 217 ? -8.422 13.040 -4.040 1.00 89.25 217 SER A CA 1
ATOM 1571 C C . SER A 1 217 ? -9.806 12.580 -4.510 1.00 89.25 217 SER A C 1
ATOM 1573 O O . SER A 1 217 ? -10.713 12.430 -3.692 1.00 89.25 217 SER A O 1
ATOM 1575 N N . LEU A 1 218 ? -9.962 12.297 -5.807 1.00 91.50 218 LEU A N 1
ATOM 1576 C CA . LEU A 1 218 ? -11.194 11.760 -6.386 1.00 91.50 218 LEU A CA 1
ATOM 1577 C C . LEU A 1 218 ? -11.499 10.350 -5.874 1.00 91.50 218 LEU A C 1
ATOM 1579 O O . LEU A 1 218 ? -12.644 10.071 -5.526 1.00 91.50 218 LEU A O 1
ATOM 1583 N N . ILE A 1 219 ? -10.490 9.481 -5.771 1.00 90.62 219 ILE A N 1
ATOM 1584 C CA . ILE A 1 219 ? -10.639 8.131 -5.206 1.00 90.62 219 ILE A CA 1
ATOM 1585 C C . ILE A 1 219 ? -11.144 8.212 -3.763 1.00 90.62 219 ILE A C 1
ATOM 1587 O O . ILE A 1 219 ? -12.116 7.544 -3.405 1.00 90.62 219 ILE A O 1
ATOM 1591 N N . ARG A 1 220 ? -10.517 9.053 -2.934 1.00 91.38 220 ARG A N 1
ATOM 1592 C CA . ARG A 1 220 ? -10.898 9.217 -1.525 1.00 91.38 220 ARG A CA 1
ATOM 1593 C C . ARG A 1 220 ? -12.304 9.798 -1.382 1.00 91.38 220 ARG A C 1
ATOM 1595 O O . ARG A 1 220 ? -13.106 9.228 -0.647 1.00 91.38 220 ARG A O 1
ATOM 1602 N N . MET A 1 221 ? -12.631 10.843 -2.144 1.00 91.25 221 MET A N 1
ATOM 1603 C CA . MET A 1 221 ? -13.971 11.439 -2.155 1.00 91.25 221 MET A CA 1
ATOM 1604 C C . MET A 1 221 ? -15.037 10.444 -2.637 1.00 91.25 221 MET A C 1
ATOM 1606 O O . MET A 1 221 ? -16.124 10.370 -2.069 1.00 91.25 221 MET A O 1
ATOM 1610 N N . GLY A 1 222 ? -14.734 9.641 -3.658 1.00 88.94 222 GLY A N 1
ATOM 1611 C CA . GLY A 1 222 ? -15.623 8.577 -4.120 1.00 88.94 222 GLY A CA 1
ATOM 1612 C C . GLY A 1 222 ? -15.892 7.536 -3.031 1.00 88.94 222 GLY A C 1
ATOM 1613 O O . GLY A 1 222 ? -17.041 7.139 -2.829 1.00 88.94 222 GLY A O 1
ATOM 1614 N N . ALA A 1 223 ? -14.856 7.144 -2.282 1.00 89.81 223 ALA A N 1
ATOM 1615 C CA . ALA A 1 223 ? -14.990 6.236 -1.147 1.00 89.81 223 ALA A CA 1
ATOM 1616 C C . ALA A 1 223 ? -15.830 6.845 -0.005 1.00 89.81 223 ALA A C 1
ATOM 1618 O O . ALA A 1 223 ? -16.652 6.139 0.580 1.00 89.81 223 ALA A O 1
ATOM 1619 N N . ASP A 1 224 ? -15.676 8.143 0.282 1.00 88.19 224 ASP A N 1
ATOM 1620 C CA . ASP A 1 224 ? -16.515 8.879 1.243 1.00 88.19 224 ASP A CA 1
ATOM 1621 C C . ASP A 1 224 ? -17.998 8.825 0.856 1.00 88.19 224 ASP A C 1
ATOM 1623 O O . ASP A 1 224 ? -18.829 8.322 1.617 1.00 88.19 224 ASP A O 1
ATOM 1627 N N . VAL A 1 225 ? -18.320 9.270 -0.362 1.00 87.81 225 VAL A N 1
ATOM 1628 C CA . VAL A 1 225 ? -19.701 9.331 -0.866 1.00 87.81 225 VAL A CA 1
ATOM 1629 C C . VAL A 1 225 ? -20.345 7.945 -0.888 1.00 87.81 225 VAL A C 1
ATOM 1631 O O . VAL A 1 225 ? -21.517 7.790 -0.536 1.00 87.81 225 VAL A O 1
ATOM 1634 N N . PHE A 1 226 ? -19.595 6.913 -1.280 1.00 86.00 226 PHE A N 1
ATOM 1635 C CA . PHE A 1 226 ? -20.099 5.543 -1.286 1.00 86.00 226 PHE A CA 1
ATOM 1636 C C . PHE A 1 226 ? -20.450 5.051 0.124 1.00 86.00 226 PHE A C 1
ATOM 1638 O O . PHE A 1 226 ? -21.525 4.481 0.327 1.00 86.00 226 PHE A O 1
ATOM 1645 N N . MET A 1 227 ? -19.589 5.311 1.111 1.00 84.88 227 MET A N 1
ATOM 1646 C CA . MET A 1 227 ? -19.843 4.921 2.500 1.00 84.88 227 MET A CA 1
ATOM 1647 C C . MET A 1 227 ? -21.029 5.676 3.107 1.00 84.88 227 MET A C 1
ATOM 1649 O O . MET A 1 227 ? -21.852 5.068 3.794 1.00 84.88 227 MET A O 1
ATOM 1653 N N . GLU A 1 228 ? -21.186 6.965 2.803 1.00 86.19 228 GLU A N 1
ATOM 1654 C CA . GLU A 1 228 ? -22.372 7.736 3.197 1.00 86.19 228 GLU A CA 1
ATOM 1655 C C . GLU A 1 228 ? -23.661 7.136 2.619 1.00 86.19 228 GLU A C 1
ATOM 1657 O O . GLU A 1 228 ? -24.643 6.941 3.343 1.00 86.19 228 GLU A O 1
ATOM 1662 N N . LYS A 1 229 ? -23.657 6.770 1.330 1.00 83.50 229 LYS A N 1
ATOM 1663 C CA . LYS A 1 229 ? -24.806 6.114 0.690 1.00 83.50 229 LYS A CA 1
ATOM 1664 C C . LYS A 1 229 ? -25.109 4.754 1.310 1.00 83.50 229 LYS A C 1
ATOM 1666 O O . LYS A 1 229 ? -26.272 4.481 1.607 1.00 83.50 229 LYS A O 1
ATOM 1671 N N . LEU A 1 230 ? -24.091 3.938 1.576 1.00 81.12 230 LEU A N 1
ATOM 1672 C CA . LEU A 1 230 ? -24.269 2.652 2.251 1.00 81.12 230 LEU A CA 1
ATOM 1673 C C . LEU A 1 230 ? -24.903 2.806 3.636 1.00 81.12 230 LEU A C 1
ATOM 1675 O O . LEU A 1 230 ? -25.787 2.022 3.976 1.00 81.12 230 LEU A O 1
ATOM 1679 N N . ARG A 1 231 ? -24.494 3.809 4.421 1.00 80.88 231 ARG A N 1
ATOM 1680 C CA . ARG A 1 231 ? -25.117 4.101 5.721 1.00 80.88 231 ARG A CA 1
ATOM 1681 C C . ARG A 1 231 ? -26.574 4.523 5.561 1.00 80.88 231 ARG A C 1
ATOM 1683 O O . ARG A 1 231 ? -27.418 4.013 6.289 1.00 80.88 231 ARG A O 1
ATOM 1690 N N . SER A 1 232 ? -26.881 5.362 4.568 1.00 82.19 232 SER A N 1
ATOM 1691 C CA . SER A 1 232 ? -28.255 5.813 4.303 1.00 82.19 232 SER A CA 1
ATOM 1692 C C . SER A 1 232 ? -29.224 4.685 3.928 1.00 82.19 232 SER A C 1
ATOM 1694 O O . SER A 1 232 ? -30.416 4.817 4.158 1.00 82.19 232 SER A O 1
ATOM 1696 N N . TRP A 1 233 ? -28.733 3.572 3.371 1.00 78.62 233 TRP A N 1
ATOM 1697 C CA . TRP A 1 233 ? -29.557 2.402 3.036 1.00 78.62 233 TRP A CA 1
ATOM 1698 C C . TRP A 1 233 ? -29.718 1.398 4.180 1.00 78.62 233 TRP A C 1
ATOM 1700 O O . TRP A 1 233 ? -30.534 0.484 4.073 1.00 78.62 233 TRP A O 1
ATOM 1710 N N . ARG A 1 234 ? -28.907 1.506 5.240 1.00 70.81 234 ARG A N 1
ATOM 1711 C CA . ARG A 1 234 ? -29.031 0.670 6.446 1.00 70.81 234 ARG A CA 1
ATOM 1712 C C . ARG A 1 234 ? -29.935 1.300 7.515 1.00 70.81 234 ARG A C 1
ATOM 1714 O O . ARG A 1 234 ? -30.235 0.617 8.490 1.00 70.81 234 ARG A O 1
ATOM 1721 N N . GLN A 1 235 ? -30.304 2.571 7.346 1.00 55.28 235 GLN A N 1
ATOM 1722 C CA . GLN A 1 235 ? -31.279 3.297 8.166 1.00 55.28 235 GLN A CA 1
ATOM 1723 C C . GLN A 1 235 ? -32.693 3.075 7.630 1.00 55.28 235 GLN A C 1
ATOM 1725 O O . GLN A 1 235 ? -33.614 3.002 8.470 1.00 55.28 235 GLN A O 1
#

Foldseek 3Di:
DPVVVLLVVLVVVVVPPDDDDDDDDDDDDDDDDDDDDDDDDDDDDDDDDDDDDDDDDDPPCPDPPVPPPPPFPLFKAWLVLHGDALLRLLLLVVLVVVLVVVVDDCQDPVSLVSCVVSPDDSVPSNHRRDAIATNVSHGDDLLSNLLSNLLVVVCVVVVHDCPDPLSQLLNCLSVVHQAGPVGHGRDPVSNLSSVLSSSLSSQCSNPSDDVPDPSSVVSSVVSVVSSVVVVVVVD